Protein AF-0000000076608202 (afdb_homodimer)

Sequence (196 aa):
MKTYSEKEALKMAKEELNNWEVKDGALHKGLKFSTFIEAFSFMTAFALEAEKMDHHPDWSNSYNKVQISLTTHDKGGITDKDFKLAGFADKFVKTHHCMKTYSEKEALKMAKEELNNWEVKDGALHKGLKFSTFIEAFSFMTAFALEAEKMDHHPDWSNSYNKVQISLTTHDKGGITDKDFKLAGFADKFVKTHHC

Solvent-accessible surface area (backbone atoms only — not comparable to full-atom values): 10586 Å² total; per-residue (Å²): 134,64,72,48,50,72,70,54,43,44,53,48,37,67,72,71,42,81,83,55,45,74,56,94,54,23,43,32,40,76,46,63,41,94,35,44,66,57,34,48,51,50,49,52,57,49,48,53,51,24,57,75,67,71,51,65,51,40,36,34,39,45,55,26,32,38,42,43,37,32,48,37,74,95,77,70,20,30,33,63,67,39,52,53,55,51,42,49,54,50,53,49,33,65,74,64,71,84,135,64,71,48,50,72,70,53,42,43,53,47,37,67,73,71,42,82,83,56,44,72,55,94,54,23,43,33,38,76,47,64,41,94,36,44,68,54,33,49,50,51,50,51,55,49,49,54,51,22,57,76,66,72,50,63,50,40,36,35,39,46,54,26,32,38,40,43,36,30,49,37,75,94,77,69,21,30,32,62,66,40,52,51,55,52,45,49,54,51,51,48,35,66,75,66,71,84

InterPro domains:
  IPR001533 Pterin 4 alpha carbinolamine dehydratase [MF_00434] (1-93)
  IPR001533 Pterin 4 alpha carbinolamine dehydratase [PF01329] (5-91)
  IPR001533 Pterin 4 alpha carbinolamine dehydratase [PTHR12599] (5-92)
  IPR036428 Pterin 4 alpha carbinolamine dehydratase superfamily [G3DSA:3.30.1360.20] (1-97)
  IPR036428 Pterin 4 alpha carbinolamine dehydratase superfamily [SSF55248] (8-94)

Radius of gyration: 18.11 Å; Cα contacts (8 Å, |Δi|>4): 328; chains: 2; bounding box: 34×51×45 Å

pLDDT: mean 96.13, std 5.7, range [64.19, 98.94]

Nearest PDB structures (foldseek):
  3jst-assembly2_B  TM=9.523E-01  e=1.523E-09  Brucella melitensis
  4wil-assembly1_A  TM=8.381E-01  e=7.033E-10  Mus musculus
  4c45-assembly1_A  TM=8.417E-01  e=2.901E-09  Homo sapiens
  2ebb-assembly1_A-2  TM=9.336E-01  e=1.789E-07  Geobacillus kaustophilus
  1usm-assembly1_A-2  TM=9.133E-01  e=1.297E-07  Thermus thermophilus HB8

Structure (mmCIF, N/CA/C/O backbone):
data_AF-0000000076608202-model_v1
#
loop_
_entity.id
_entity.type
_entity.pdbx_description
1 polymer 'Putative pterin-4-alpha-carbinolamine dehydratase'
#
loop_
_atom_site.group_PDB
_atom_site.id
_atom_site.type_symbol
_atom_site.label_atom_id
_atom_site.label_alt_id
_atom_site.label_comp_id
_atom_site.label_asym_id
_atom_site.label_entity_id
_atom_site.label_seq_id
_atom_site.pdbx_PDB_ins_code
_atom_site.Cartn_x
_atom_site.Cartn_y
_atom_site.Cartn_z
_atom_site.occupancy
_atom_site.B_iso_or_equiv
_atom_site.auth_seq_id
_atom_site.auth_comp_id
_atom_site.auth_asym_id
_atom_site.auth_atom_id
_atom_site.pdbx_PDB_model_num
ATOM 1 N N . MET A 1 1 ? -3.127 -26.875 -6.898 1 73.88 1 MET A N 1
ATOM 2 C CA . MET A 1 1 ? -2.176 -25.844 -7.301 1 73.88 1 MET A CA 1
ATOM 3 C C . MET A 1 1 ? -0.762 -26.203 -6.855 1 73.88 1 MET A C 1
ATOM 5 O O . MET A 1 1 ? -0.562 -26.672 -5.738 1 73.88 1 MET A O 1
ATOM 9 N N . LYS A 1 2 ? 0.243 -26.125 -7.816 1 86.06 2 LYS A N 1
ATOM 10 C CA . LYS A 1 2 ? 1.626 -26.516 -7.559 1 86.06 2 LYS A CA 1
ATOM 11 C C . LYS A 1 2 ? 2.338 -25.484 -6.691 1 86.06 2 LYS A C 1
ATOM 13 O O . LYS A 1 2 ? 2.201 -24.281 -6.91 1 86.06 2 LYS A O 1
ATOM 18 N N . THR A 1 3 ? 2.906 -26.031 -5.562 1 92.31 3 THR A N 1
ATOM 19 C CA . THR A 1 3 ? 3.809 -25.203 -4.773 1 92.31 3 THR A CA 1
ATOM 20 C C . THR A 1 3 ? 5.258 -25.438 -5.18 1 92.31 3 THR A C 1
ATOM 22 O O . THR A 1 3 ? 5.656 -26.578 -5.453 1 92.31 3 THR A O 1
ATOM 25 N N . TYR A 1 4 ? 5.977 -24.406 -5.223 1 95.75 4 TYR A N 1
ATOM 26 C CA . TYR A 1 4 ? 7.363 -24.5 -5.668 1 95.75 4 TYR A CA 1
ATOM 27 C C . TYR A 1 4 ? 8.32 -24.5 -4.48 1 95.75 4 TYR A C 1
ATOM 29 O O . TYR A 1 4 ? 8.109 -23.766 -3.514 1 95.75 4 TYR A O 1
ATOM 37 N N . SER A 1 5 ? 9.367 -25.297 -4.582 1 92.81 5 SER A N 1
ATOM 38 C CA . SER A 1 5 ? 10.469 -25.172 -3.635 1 92.81 5 SER A CA 1
ATOM 39 C C . SER A 1 5 ? 1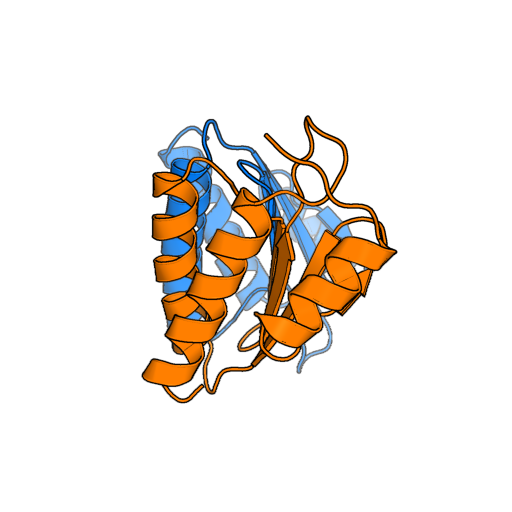1.242 -23.875 -3.863 1 92.81 5 SER A C 1
ATOM 41 O O . SER A 1 5 ? 11.086 -23.234 -4.906 1 92.81 5 SER A O 1
ATOM 43 N N . GLU A 1 6 ? 11.953 -23.516 -2.867 1 92.88 6 GLU A N 1
ATOM 44 C CA . GLU A 1 6 ? 12.742 -22.297 -3.016 1 92.88 6 GLU A CA 1
ATOM 45 C C . GLU A 1 6 ? 13.656 -22.375 -4.234 1 92.88 6 GLU A C 1
ATOM 47 O O . GLU A 1 6 ? 13.773 -21.406 -4.988 1 92.88 6 GLU A O 1
ATOM 52 N N . LYS A 1 7 ? 14.297 -23.547 -4.43 1 94.81 7 LYS A N 1
ATOM 53 C CA . LYS A 1 7 ? 15.195 -23.734 -5.566 1 94.81 7 LYS A CA 1
ATOM 54 C C . LYS A 1 7 ? 14.43 -23.641 -6.887 1 94.81 7 LYS A C 1
ATOM 56 O O . LYS A 1 7 ? 14.906 -23.031 -7.848 1 94.81 7 LYS A O 1
ATOM 61 N N . GLU A 1 8 ? 13.328 -24.266 -6.918 1 96.38 8 GLU A N 1
ATOM 62 C CA . GLU A 1 8 ? 12.492 -24.219 -8.109 1 96.38 8 GLU A CA 1
ATOM 63 C C . GLU A 1 8 ? 12.023 -22.797 -8.398 1 96.38 8 GLU A C 1
ATOM 65 O O . GLU A 1 8 ? 12.047 -22.344 -9.547 1 96.38 8 GLU A O 1
ATOM 70 N N . ALA A 1 9 ? 11.594 -22.172 -7.391 1 97.38 9 ALA A N 1
ATOM 71 C CA . ALA A 1 9 ? 11.102 -20.797 -7.531 1 97.38 9 ALA A CA 1
ATOM 72 C C . ALA A 1 9 ? 12.203 -19.875 -8.039 1 97.38 9 ALA A C 1
ATOM 74 O O . ALA A 1 9 ? 11.953 -19 -8.875 1 97.38 9 ALA A O 1
ATOM 75 N N . LEU A 1 10 ? 13.336 -20.016 -7.469 1 96.88 10 LEU A N 1
ATOM 76 C CA . LEU A 1 10 ? 14.469 -19.203 -7.895 1 96.88 10 LEU A CA 1
ATOM 77 C C . LEU A 1 10 ? 14.75 -19.391 -9.383 1 96.88 10 LEU A C 1
ATOM 79 O O . LEU A 1 10 ? 14.961 -18.422 -10.109 1 96.88 10 LEU A O 1
ATOM 83 N N . LYS A 1 11 ? 14.836 -20.625 -9.773 1 97.25 11 LYS A N 1
ATOM 84 C CA . LYS A 1 11 ? 15.078 -20.938 -11.18 1 97.25 11 LYS A CA 1
ATOM 85 C C . LYS A 1 11 ? 14 -20.328 -12.07 1 97.25 11 LYS A C 1
ATOM 87 O O . LYS A 1 11 ? 14.312 -19.688 -13.078 1 97.25 11 LYS A O 1
ATOM 92 N N . MET A 1 12 ? 12.773 -20.562 -11.68 1 97.44 12 MET A N 1
ATOM 93 C CA . MET A 1 12 ? 11.648 -20.062 -12.461 1 97.44 12 MET A CA 1
ATOM 94 C C . MET A 1 12 ? 11.68 -18.531 -12.523 1 97.44 12 MET A C 1
ATOM 96 O O . MET A 1 12 ? 11.375 -17.953 -13.57 1 97.44 12 MET A O 1
ATOM 100 N N . ALA A 1 13 ? 11.906 -17.922 -11.406 1 98.12 13 ALA A N 1
ATOM 101 C CA . ALA A 1 13 ? 11.969 -16.453 -11.375 1 98.12 13 ALA A CA 1
ATOM 102 C C . ALA A 1 13 ? 13.039 -15.938 -12.328 1 98.12 13 ALA A C 1
ATOM 104 O O . ALA A 1 13 ? 12.805 -14.969 -13.055 1 98.12 13 ALA A O 1
ATOM 105 N N . LYS A 1 14 ? 14.18 -16.547 -12.328 1 97.38 14 LYS A N 1
ATOM 106 C CA . LYS A 1 14 ? 15.273 -16.156 -13.211 1 97.38 14 LYS A CA 1
ATOM 107 C C . LYS A 1 14 ? 14.867 -16.281 -14.672 1 97.38 14 LYS A C 1
ATOM 109 O O . LYS A 1 14 ? 15.258 -15.461 -15.508 1 97.38 14 LYS A O 1
ATOM 114 N N . GLU A 1 15 ? 14.141 -17.219 -14.922 1 97.56 15 GLU A N 1
ATOM 115 C CA . GLU A 1 15 ? 13.789 -17.531 -16.312 1 97.56 15 GLU A CA 1
ATOM 116 C C . GLU A 1 15 ? 12.602 -16.688 -16.781 1 97.56 15 GLU A C 1
ATOM 118 O O . GLU A 1 15 ? 12.547 -16.281 -17.938 1 97.56 15 GLU A O 1
ATOM 123 N N . GLU A 1 16 ? 11.695 -16.484 -15.859 1 97.62 16 GLU A N 1
ATOM 124 C CA . GLU A 1 16 ? 10.391 -15.992 -16.312 1 97.62 16 GLU A CA 1
ATOM 125 C C . GLU A 1 16 ? 10.164 -14.547 -15.875 1 97.62 16 GLU A C 1
ATOM 127 O O . GLU A 1 16 ? 9.273 -13.867 -16.406 1 97.62 16 GLU A O 1
ATOM 132 N N . LEU A 1 17 ? 10.844 -14.125 -14.906 1 98.38 17 LEU A N 1
ATOM 133 C CA . LEU A 1 17 ? 10.555 -12.82 -14.336 1 98.38 17 LEU A CA 1
ATOM 134 C C . LEU A 1 17 ? 11.766 -11.898 -14.453 1 98.38 17 LEU A C 1
ATOM 136 O O . LEU A 1 17 ? 12.859 -12.344 -14.797 1 98.38 17 LEU A O 1
ATOM 140 N N . ASN A 1 18 ? 11.492 -10.633 -14.297 1 97.69 18 ASN A N 1
ATOM 141 C CA . ASN A 1 18 ? 12.547 -9.625 -14.375 1 97.69 18 ASN A CA 1
ATOM 142 C C . ASN A 1 18 ? 12.836 -9.016 -13.008 1 97.69 18 ASN A C 1
ATOM 144 O O . ASN A 1 18 ? 12.086 -8.172 -12.516 1 97.69 18 ASN A O 1
ATOM 148 N N . ASN A 1 19 ? 13.977 -9.438 -12.391 1 96.94 19 ASN A N 1
ATOM 149 C CA . ASN A 1 19 ? 14.523 -8.82 -11.18 1 96.94 19 ASN A CA 1
ATOM 150 C C . ASN A 1 19 ? 13.602 -9.023 -9.984 1 96.94 19 ASN A C 1
ATOM 152 O O . ASN A 1 19 ? 13.344 -8.086 -9.227 1 96.94 19 ASN A O 1
ATOM 156 N N . TRP A 1 20 ? 13.008 -10.109 -9.867 1 98.5 20 TRP A N 1
ATOM 157 C CA . TRP A 1 20 ? 12.305 -10.523 -8.656 1 98.5 20 TRP A CA 1
ATOM 158 C C . TRP A 1 20 ? 13.227 -11.344 -7.754 1 98.5 20 TRP A C 1
ATOM 160 O O . TRP A 1 20 ? 14.016 -12.164 -8.242 1 98.5 20 TRP A O 1
ATOM 170 N N . GLU A 1 21 ? 13.102 -11.156 -6.586 1 98.25 21 GLU A N 1
ATOM 171 C CA . GLU A 1 21 ? 13.852 -11.93 -5.605 1 98.25 21 GLU A CA 1
ATOM 172 C C . GLU A 1 21 ? 12.992 -13.023 -4.977 1 98.25 21 GLU A C 1
ATOM 174 O O . GLU A 1 21 ? 11.805 -12.82 -4.738 1 98.25 21 GLU A O 1
ATOM 179 N N . VAL A 1 22 ? 13.609 -14.156 -4.676 1 98.31 22 VAL A N 1
ATOM 180 C CA . VAL A 1 22 ? 12.969 -15.227 -3.92 1 98.31 22 VAL A CA 1
ATOM 181 C C . VAL A 1 22 ? 13.57 -15.297 -2.518 1 98.31 22 VAL A C 1
ATOM 183 O O . VAL A 1 22 ? 14.758 -15.594 -2.359 1 98.31 22 VAL A O 1
ATOM 186 N N . LYS A 1 23 ? 12.773 -14.938 -1.614 1 96.38 23 LYS A N 1
ATOM 187 C CA . LYS A 1 23 ? 13.227 -14.93 -0.228 1 96.38 23 LYS A CA 1
ATOM 188 C C . LYS A 1 23 ? 12.078 -15.234 0.732 1 96.38 23 LYS A C 1
ATOM 190 O O . LYS A 1 23 ? 10.969 -14.727 0.561 1 96.38 23 LYS A O 1
ATOM 195 N N . ASP A 1 24 ? 12.312 -16.156 1.712 1 94.75 24 ASP A N 1
ATOM 196 C CA . ASP A 1 24 ? 11.367 -16.453 2.781 1 94.75 24 ASP A CA 1
ATOM 197 C C . ASP A 1 24 ? 10.047 -16.969 2.219 1 94.75 24 ASP A C 1
ATOM 199 O O . ASP A 1 24 ? 8.977 -16.547 2.66 1 94.75 24 ASP A O 1
ATOM 203 N N . GLY A 1 25 ? 10.102 -17.719 1.175 1 95.44 25 GLY A N 1
ATOM 204 C CA . GLY A 1 25 ? 8.938 -18.375 0.62 1 95.44 25 GLY A CA 1
ATOM 205 C C . GLY A 1 25 ? 8.031 -17.453 -0.168 1 95.44 25 GLY A C 1
ATOM 206 O O . GLY A 1 25 ? 6.852 -17.75 -0.368 1 95.44 25 GLY A O 1
ATOM 207 N N . ALA A 1 26 ? 8.586 -16.328 -0.61 1 98.25 26 ALA A N 1
ATOM 208 C CA . ALA A 1 26 ? 7.773 -15.352 -1.342 1 98.25 26 ALA A CA 1
ATOM 209 C C . ALA A 1 26 ? 8.578 -14.711 -2.471 1 98.25 26 ALA A C 1
ATOM 211 O O . ALA A 1 26 ? 9.812 -14.711 -2.439 1 98.25 26 ALA A O 1
ATOM 212 N N . LEU A 1 27 ? 7.879 -14.25 -3.496 1 98.69 27 LEU A N 1
ATOM 213 C CA . LEU A 1 27 ? 8.453 -13.383 -4.523 1 98.69 27 LEU A CA 1
ATOM 214 C C . LEU A 1 27 ? 8.414 -11.922 -4.09 1 98.69 27 LEU A C 1
ATOM 216 O O . LEU A 1 27 ? 7.383 -11.438 -3.629 1 98.69 27 LEU A O 1
ATOM 220 N N . HIS A 1 28 ? 9.492 -11.25 -4.215 1 98.81 28 HIS A N 1
ATOM 221 C CA . HIS A 1 28 ? 9.562 -9.852 -3.82 1 98.81 28 HIS A CA 1
ATOM 222 C C . HIS A 1 28 ? 10.055 -8.977 -4.969 1 98.81 28 HIS A C 1
ATOM 224 O O . HIS A 1 28 ? 10.945 -9.383 -5.723 1 98.81 28 HIS A O 1
ATOM 230 N N . LYS A 1 29 ? 9.562 -7.828 -5.062 1 98.56 29 LYS A N 1
ATOM 231 C CA . LYS A 1 29 ? 10.047 -6.832 -6.012 1 98.56 29 LYS A CA 1
ATOM 232 C C . LYS A 1 29 ? 9.805 -5.414 -5.496 1 98.56 29 LYS A C 1
ATOM 234 O O . LYS A 1 29 ? 8.75 -5.129 -4.918 1 98.56 29 LYS A O 1
ATOM 239 N N . GLY A 1 30 ? 10.734 -4.617 -5.641 1 98.5 30 GLY A N 1
ATOM 240 C CA . GLY A 1 30 ? 10.586 -3.182 -5.457 1 98.5 30 GLY A CA 1
ATOM 241 C C . GLY A 1 30 ? 10.523 -2.416 -6.766 1 98.5 30 GLY A C 1
ATOM 242 O O . GLY A 1 30 ? 11.25 -2.729 -7.711 1 98.5 30 GLY A O 1
ATOM 243 N N . LEU A 1 31 ? 9.625 -1.494 -6.824 1 98.44 31 LEU A N 1
ATOM 244 C CA . LEU A 1 31 ? 9.484 -0.63 -7.992 1 98.44 31 LEU A CA 1
ATOM 245 C C . LEU A 1 31 ? 9.586 0.839 -7.594 1 98.44 31 LEU A C 1
ATOM 247 O O . LEU A 1 31 ? 9.133 1.224 -6.512 1 98.44 31 LEU A O 1
ATOM 251 N N . LYS A 1 32 ? 10.18 1.595 -8.477 1 97.88 32 LYS A N 1
ATOM 252 C CA . LYS A 1 32 ? 10.281 3.043 -8.32 1 97.88 32 LYS A CA 1
ATOM 253 C C . LYS A 1 32 ? 9.719 3.77 -9.539 1 97.88 32 LYS A C 1
ATOM 255 O O . LYS A 1 32 ? 10.055 3.434 -10.68 1 97.88 32 LYS A O 1
ATOM 260 N N . PHE A 1 33 ? 8.867 4.723 -9.25 1 97.94 33 PHE A N 1
ATOM 261 C CA . PHE A 1 33 ? 8.25 5.527 -10.297 1 97.94 33 PHE A CA 1
ATOM 262 C C . PHE A 1 33 ? 8.695 6.98 -10.203 1 97.94 33 PHE A C 1
ATOM 264 O O . PHE A 1 33 ? 9.484 7.336 -9.32 1 97.94 33 PHE A O 1
ATOM 271 N N . SER A 1 34 ? 8.258 7.801 -11.117 1 97.06 34 SER A N 1
ATOM 272 C CA . SER A 1 34 ? 8.68 9.195 -11.117 1 97.06 34 SER A CA 1
ATOM 273 C C . SER A 1 34 ? 7.91 10.008 -10.086 1 97.06 34 SER A C 1
ATOM 275 O O . SER A 1 34 ? 8.438 10.961 -9.508 1 97.06 34 SER A O 1
ATOM 277 N N . THR A 1 35 ? 6.625 9.664 -9.906 1 97.5 35 THR A N 1
ATOM 278 C CA . THR A 1 35 ? 5.746 10.414 -9.016 1 97.5 35 THR A CA 1
ATOM 279 C C . THR A 1 35 ? 4.863 9.469 -8.203 1 97.5 35 THR A C 1
ATOM 281 O O . THR A 1 35 ? 4.785 8.273 -8.5 1 97.5 35 THR A O 1
ATOM 284 N N . PHE A 1 36 ? 4.238 10.078 -7.266 1 98.19 36 PHE A N 1
ATOM 285 C CA . PHE A 1 36 ? 3.281 9.328 -6.461 1 98.19 36 PHE A CA 1
ATOM 286 C C . PHE A 1 36 ? 2.121 8.836 -7.316 1 98.19 36 PHE A C 1
ATOM 288 O O . PHE A 1 36 ? 1.688 7.691 -7.184 1 98.19 36 PHE A O 1
ATOM 295 N N . ILE A 1 37 ? 1.625 9.656 -8.156 1 97.44 37 ILE A N 1
ATOM 296 C CA . ILE A 1 37 ? 0.45 9.328 -8.953 1 97.44 37 ILE A CA 1
ATOM 297 C C . ILE A 1 37 ? 0.789 8.195 -9.93 1 97.44 37 ILE A C 1
ATOM 299 O O . ILE A 1 37 ? -0.049 7.34 -10.203 1 97.44 37 ILE A O 1
ATOM 303 N N . GLU A 1 38 ? 1.939 8.188 -10.438 1 97.25 38 GLU A N 1
ATOM 304 C CA . GLU A 1 38 ? 2.35 7.09 -11.305 1 97.25 38 GLU A CA 1
ATOM 305 C C . GLU A 1 38 ? 2.436 5.777 -10.523 1 97.25 38 GLU A C 1
ATOM 307 O O . GLU A 1 38 ? 1.997 4.734 -11.008 1 97.25 38 GLU A O 1
ATOM 312 N N . ALA A 1 39 ? 3.059 5.867 -9.383 1 98.25 39 ALA A N 1
ATOM 313 C CA . ALA A 1 39 ? 3.111 4.68 -8.531 1 98.25 39 ALA A CA 1
ATOM 314 C C . ALA A 1 39 ? 1.709 4.152 -8.234 1 98.25 39 ALA A C 1
ATOM 316 O O . ALA A 1 39 ? 1.449 2.953 -8.367 1 98.25 39 ALA A O 1
ATOM 317 N N . PHE A 1 40 ? 0.842 5.09 -7.91 1 98.38 40 PHE A N 1
ATOM 318 C CA . PHE A 1 40 ? -0.495 4.664 -7.516 1 98.38 40 PHE A CA 1
ATOM 319 C C . PHE A 1 40 ? -1.276 4.152 -8.719 1 98.38 40 PHE A C 1
ATOM 321 O O . PHE A 1 40 ? -2.131 3.275 -8.586 1 98.38 40 PHE A O 1
ATOM 328 N N . SER A 1 41 ? -0.987 4.688 -9.914 1 97.62 41 SER A N 1
ATOM 329 C CA . SER A 1 41 ? -1.589 4.152 -11.125 1 97.62 41 SER A CA 1
ATOM 330 C C . SER A 1 41 ? -1.212 2.689 -11.336 1 97.62 41 SER A C 1
ATOM 332 O O . SER A 1 41 ? -2.061 1.867 -11.688 1 97.62 41 SER A O 1
ATOM 334 N N . PHE A 1 42 ? 0.043 2.387 -11.102 1 98.38 42 PHE A N 1
ATOM 335 C CA . PHE A 1 42 ? 0.468 0.993 -11.156 1 98.38 42 PHE A CA 1
ATOM 336 C C . PHE A 1 42 ? -0.28 0.159 -10.125 1 98.38 42 PHE A C 1
ATOM 338 O O . PHE A 1 42 ? -0.779 -0.924 -10.438 1 98.38 42 PHE A O 1
ATOM 345 N N . MET A 1 43 ? -0.356 0.677 -8.922 1 98.75 43 MET A N 1
ATOM 346 C CA . MET A 1 43 ? -1.011 -0.07 -7.855 1 98.75 43 MET A CA 1
ATOM 347 C C . MET A 1 43 ? -2.471 -0.344 -8.195 1 98.75 43 MET A C 1
ATOM 349 O O . MET A 1 43 ? -2.994 -1.416 -7.891 1 98.75 43 MET A O 1
ATOM 353 N N . THR A 1 44 ? -3.096 0.639 -8.805 1 98.56 44 THR A N 1
ATOM 354 C CA . THR A 1 44 ? -4.488 0.469 -9.195 1 98.56 44 THR A CA 1
ATOM 355 C C . THR A 1 44 ? -4.629 -0.662 -10.211 1 98.56 44 THR A C 1
ATOM 357 O O . THR A 1 44 ? -5.453 -1.561 -10.039 1 98.56 44 THR A O 1
ATOM 360 N N . ALA A 1 45 ? -3.82 -0.654 -11.242 1 98.25 45 ALA A N 1
ATOM 361 C CA . ALA A 1 45 ? -3.861 -1.714 -12.242 1 98.25 45 ALA A CA 1
ATOM 362 C C . ALA A 1 45 ? -3.561 -3.074 -11.617 1 98.25 45 ALA A C 1
ATOM 364 O O . ALA A 1 45 ? -4.23 -4.062 -11.922 1 98.25 45 ALA A O 1
ATOM 365 N N . PHE A 1 46 ? -2.549 -3.102 -10.789 1 98.62 46 PHE A N 1
ATOM 366 C CA . PHE A 1 46 ? -2.125 -4.328 -10.125 1 98.62 46 PHE A CA 1
ATOM 367 C C . PHE A 1 46 ? -3.238 -4.879 -9.242 1 98.62 46 PHE A C 1
ATOM 369 O O . PHE A 1 46 ? -3.488 -6.086 -9.227 1 98.62 46 PHE A O 1
ATOM 376 N N . ALA A 1 47 ? -3.916 -3.986 -8.516 1 98.75 47 ALA A N 1
ATOM 377 C CA . ALA A 1 47 ? -5.012 -4.375 -7.633 1 98.75 47 ALA A CA 1
ATOM 378 C C . ALA A 1 47 ? -6.148 -5.02 -8.422 1 98.75 47 ALA A C 1
ATOM 380 O O . ALA A 1 47 ? -6.742 -6.004 -7.969 1 98.75 47 ALA A O 1
ATOM 381 N N . LEU A 1 48 ? -6.484 -4.441 -9.547 1 98.12 48 LEU A N 1
ATOM 382 C CA . LEU A 1 48 ? -7.551 -4.984 -10.383 1 98.12 48 LEU A CA 1
ATOM 383 C C . LEU A 1 48 ? -7.203 -6.387 -10.867 1 98.12 48 LEU A C 1
ATOM 385 O O . LEU A 1 48 ? -8.055 -7.277 -10.859 1 98.12 48 LEU A O 1
ATOM 389 N N . GLU A 1 49 ? -5.98 -6.59 -11.289 1 98.44 49 GLU A N 1
ATOM 390 C CA . GLU A 1 49 ? -5.551 -7.922 -11.703 1 98.44 49 GLU A CA 1
ATOM 391 C C . GLU A 1 49 ? -5.586 -8.906 -10.539 1 98.44 49 GLU A C 1
ATOM 393 O O . GLU A 1 49 ? -6.031 -10.047 -10.695 1 98.44 49 GLU A O 1
ATOM 398 N N . ALA A 1 50 ? -5.055 -8.492 -9.414 1 98.62 50 ALA A N 1
ATOM 399 C CA . ALA A 1 50 ? -5.062 -9.312 -8.203 1 98.62 50 ALA A CA 1
ATOM 400 C C . ALA A 1 50 ? -6.477 -9.773 -7.863 1 98.62 50 ALA A C 1
ATOM 402 O O . ALA A 1 50 ? -6.695 -10.938 -7.527 1 98.62 50 ALA A O 1
ATOM 403 N N . GLU A 1 51 ? -7.402 -8.812 -7.938 1 98.12 51 GLU A N 1
ATOM 404 C CA . GLU A 1 51 ? -8.805 -9.117 -7.648 1 98.12 51 GLU A CA 1
ATOM 405 C C . GLU A 1 51 ? -9.367 -10.117 -8.648 1 98.12 51 GLU A C 1
ATOM 407 O O . GLU A 1 51 ? -10.07 -11.055 -8.266 1 98.12 51 GLU A O 1
ATOM 412 N N . LYS A 1 52 ? -9.086 -9.93 -9.914 1 97.75 52 LYS A N 1
ATOM 413 C CA . LYS A 1 52 ? -9.531 -10.836 -10.961 1 97.75 52 LYS A CA 1
ATOM 414 C C . LYS A 1 52 ? -9.055 -12.258 -10.695 1 97.75 52 LYS A C 1
ATOM 416 O O . LYS A 1 52 ? -9.797 -13.219 -10.938 1 97.75 52 LYS A O 1
ATOM 421 N N . MET A 1 53 ? -7.906 -12.391 -10.172 1 97.06 53 MET A N 1
ATOM 422 C CA . MET A 1 53 ? -7.293 -13.695 -9.938 1 97.06 53 MET A CA 1
ATOM 423 C C . MET A 1 53 ? -7.684 -14.234 -8.562 1 97.06 53 MET A C 1
ATOM 425 O O . MET A 1 53 ? -7.367 -15.383 -8.227 1 97.06 53 MET A O 1
ATOM 429 N N . ASP A 1 54 ? -8.273 -13.375 -7.777 1 97.06 54 ASP A N 1
ATOM 430 C CA . ASP A 1 54 ? -8.523 -13.68 -6.371 1 97.06 54 ASP A CA 1
ATOM 431 C C . ASP A 1 54 ? -7.238 -14.102 -5.664 1 97.06 54 ASP A C 1
ATOM 433 O O . ASP A 1 54 ? -7.191 -15.148 -5.023 1 97.06 54 ASP A O 1
ATOM 437 N N . HIS A 1 55 ? -6.23 -13.43 -5.859 1 98.25 55 HIS A N 1
ATOM 438 C CA . HIS A 1 55 ? -4.898 -13.57 -5.281 1 98.25 55 HIS A CA 1
ATOM 439 C C . HIS A 1 55 ? -4.285 -12.211 -4.969 1 98.25 55 HIS A C 1
ATOM 441 O O . HIS A 1 55 ? -3.932 -11.461 -5.883 1 98.25 55 HIS A O 1
ATOM 447 N N . HIS A 1 56 ? -4.18 -11.984 -3.721 1 98.62 56 HIS A N 1
ATOM 448 C CA . HIS A 1 56 ? -3.891 -10.617 -3.301 1 98.62 56 HIS A CA 1
ATOM 449 C C . HIS A 1 56 ? -2.475 -10.492 -2.75 1 98.62 56 HIS A C 1
ATOM 451 O O . HIS A 1 56 ? -1.998 -11.391 -2.051 1 98.62 56 HIS A O 1
ATOM 457 N N . PRO A 1 57 ? -1.801 -9.445 -3.037 1 98.69 57 PRO A N 1
ATOM 458 C CA . PRO A 1 57 ? -0.432 -9.211 -2.572 1 98.69 57 PRO A CA 1
ATOM 459 C C . PRO A 1 57 ? -0.374 -8.742 -1.123 1 98.69 57 PRO A C 1
ATOM 461 O O . PRO A 1 57 ? -1.398 -8.359 -0.553 1 98.69 57 PRO A O 1
ATOM 464 N N . ASP A 1 58 ? 0.747 -8.812 -0.551 1 98.69 58 ASP A N 1
ATOM 465 C CA . ASP A 1 58 ? 1.195 -7.918 0.512 1 98.69 58 ASP A CA 1
ATOM 466 C C . ASP A 1 58 ? 2.135 -6.844 -0.033 1 98.69 58 ASP A C 1
ATOM 468 O O . ASP A 1 58 ? 3.158 -7.16 -0.642 1 98.69 58 ASP A O 1
ATOM 472 N N . TRP A 1 59 ? 1.763 -5.586 0.171 1 98.88 59 TRP A N 1
ATOM 473 C CA . TRP A 1 59 ? 2.576 -4.574 -0.493 1 98.88 59 TRP A CA 1
ATOM 474 C C . TRP A 1 59 ? 2.529 -3.254 0.269 1 98.88 59 TRP A C 1
ATOM 476 O O . TRP A 1 59 ? 1.712 -3.082 1.176 1 98.88 59 TRP A O 1
ATOM 486 N N . SER A 1 60 ? 3.471 -2.455 -0.034 1 98.94 60 SER A N 1
ATOM 487 C CA . SER A 1 60 ? 3.564 -1.134 0.581 1 98.94 60 SER A CA 1
ATOM 488 C C . SER A 1 60 ? 3.955 -0.074 -0.444 1 98.94 60 SER A C 1
ATOM 490 O O . SER A 1 60 ? 4.445 -0.401 -1.526 1 98.94 60 SER A O 1
ATOM 492 N N . ASN A 1 61 ? 3.65 1.076 -0.084 1 98.88 61 ASN A N 1
ATOM 493 C CA . ASN A 1 61 ? 3.928 2.238 -0.921 1 98.88 61 ASN A CA 1
ATOM 494 C C . ASN A 1 61 ? 4.391 3.432 -0.09 1 98.88 61 ASN A C 1
ATOM 496 O O . ASN A 1 61 ? 3.814 3.725 0.958 1 98.88 61 ASN A O 1
ATOM 500 N N . SER A 1 62 ? 5.418 4.051 -0.435 1 98.69 62 SER A N 1
ATOM 501 C CA . SER A 1 62 ? 5.965 5.305 0.078 1 98.69 62 SER A CA 1
ATOM 502 C C . SER A 1 62 ? 6.324 6.258 -1.058 1 98.69 62 SER A C 1
ATOM 504 O O . SER A 1 62 ? 7.316 6.047 -1.758 1 98.69 62 SER A O 1
ATOM 506 N N . TYR A 1 63 ? 5.551 7.266 -1.192 1 97.75 63 TYR A N 1
ATOM 507 C CA . TYR A 1 63 ? 5.652 8.203 -2.305 1 97.75 63 TYR A CA 1
ATOM 508 C C . TYR A 1 63 ? 5.719 7.465 -3.637 1 97.75 63 TYR A C 1
ATOM 510 O O . TYR A 1 63 ? 4.73 6.871 -4.074 1 97.75 63 TYR A O 1
ATOM 518 N N . ASN A 1 64 ? 6.91 7.441 -4.246 1 98.19 64 ASN A N 1
ATOM 519 C CA . ASN A 1 64 ? 6.984 6.906 -5.602 1 98.19 64 ASN A CA 1
ATOM 520 C C . ASN A 1 64 ? 7.547 5.488 -5.617 1 98.19 64 ASN A C 1
ATOM 522 O O . ASN A 1 64 ? 7.941 4.984 -6.668 1 98.19 64 ASN A O 1
ATOM 526 N N . LYS A 1 65 ? 7.57 4.867 -4.441 1 98.75 65 LYS A N 1
ATOM 527 C CA . LYS A 1 65 ? 8.125 3.521 -4.324 1 98.75 65 LYS A CA 1
ATOM 528 C C . LYS A 1 65 ? 7.043 2.518 -3.928 1 98.75 65 LYS A C 1
ATOM 530 O O . LYS A 1 65 ? 6.188 2.812 -3.092 1 98.75 65 LYS A O 1
ATOM 535 N N . VAL A 1 66 ? 7.09 1.344 -4.555 1 98.88 66 VAL A N 1
ATOM 536 C CA . VAL A 1 66 ? 6.18 0.247 -4.238 1 98.88 66 VAL A CA 1
ATOM 537 C C . VAL A 1 66 ? 6.984 -1.021 -3.957 1 98.88 66 VAL A C 1
ATOM 539 O O . VAL A 1 66 ? 7.879 -1.382 -4.723 1 98.88 66 VAL A O 1
ATOM 542 N N . GLN A 1 67 ? 6.746 -1.599 -2.871 1 98.88 67 GLN A N 1
ATOM 543 C CA . GLN A 1 67 ? 7.301 -2.908 -2.545 1 98.88 67 GLN A CA 1
ATOM 544 C C . GLN A 1 67 ? 6.219 -3.988 -2.586 1 98.88 67 GLN A C 1
ATOM 546 O O . GLN A 1 67 ? 5.176 -3.854 -1.945 1 98.88 67 GLN A O 1
ATOM 551 N N . ILE A 1 68 ? 6.492 -5.051 -3.287 1 98.88 68 ILE A N 1
ATOM 552 C CA . ILE A 1 68 ? 5.512 -6.113 -3.484 1 98.88 68 ILE A CA 1
ATOM 553 C C . ILE A 1 68 ? 6.043 -7.422 -2.898 1 98.88 68 ILE A C 1
ATOM 555 O O . ILE A 1 68 ? 7.219 -7.75 -3.066 1 98.88 68 ILE A O 1
ATOM 559 N N . SER A 1 69 ? 5.238 -8.125 -2.209 1 98.88 69 SER A N 1
ATOM 560 C CA . SER A 1 69 ? 5.48 -9.5 -1.784 1 98.88 69 SER A CA 1
ATOM 561 C C . SER A 1 69 ? 4.32 -10.414 -2.176 1 98.88 69 SER A C 1
ATOM 563 O O . SER A 1 69 ? 3.16 -10.102 -1.889 1 98.88 69 SER A O 1
ATOM 565 N N . LEU A 1 70 ? 4.648 -11.508 -2.863 1 98.75 70 LEU A N 1
ATOM 566 C CA . LEU A 1 70 ? 3.639 -12.445 -3.342 1 98.75 70 LEU A CA 1
ATOM 567 C C . LEU A 1 70 ? 3.896 -13.852 -2.803 1 98.75 70 LEU A C 1
ATOM 569 O O . LEU A 1 70 ? 5 -14.383 -2.945 1 98.75 70 LEU A O 1
ATOM 573 N N . THR A 1 71 ? 2.959 -14.391 -2.193 1 98.19 71 THR A N 1
ATOM 574 C CA . THR A 1 71 ? 2.963 -15.758 -1.685 1 98.19 71 THR A CA 1
ATOM 575 C C . THR A 1 71 ? 1.538 -16.281 -1.544 1 98.19 71 THR A C 1
ATOM 577 O O . THR A 1 71 ? 0.589 -15.508 -1.433 1 98.19 71 THR A O 1
ATOM 580 N N . THR A 1 72 ? 1.385 -17.562 -1.645 1 97.25 72 THR A N 1
ATOM 581 C CA . THR A 1 72 ? 0.088 -18.188 -1.409 1 97.25 72 THR A CA 1
ATOM 582 C C . THR A 1 72 ? -0.008 -18.719 0.02 1 97.25 72 THR A C 1
ATOM 584 O O . THR A 1 72 ? 0.488 -19.797 0.322 1 97.25 72 THR A O 1
ATOM 587 N N . HIS A 1 73 ? -0.732 -18.016 0.848 1 92.44 73 HIS A N 1
ATOM 588 C CA . HIS A 1 73 ? -0.729 -18.25 2.289 1 92.44 73 HIS A CA 1
ATOM 589 C C . HIS A 1 73 ? -1.268 -19.625 2.627 1 92.44 73 HIS A C 1
ATOM 591 O O . HIS A 1 73 ? -0.712 -20.328 3.48 1 92.44 73 HIS A O 1
ATOM 597 N N . ASP A 1 74 ? -2.348 -19.984 1.948 1 91.31 74 ASP A N 1
ATOM 598 C CA . ASP A 1 74 ? -3 -21.25 2.303 1 91.31 74 ASP A CA 1
ATOM 599 C C . ASP A 1 74 ? -2.152 -22.453 1.882 1 91.31 74 ASP A C 1
ATOM 601 O O . ASP A 1 74 ? -2.373 -23.562 2.348 1 91.31 74 ASP A O 1
ATOM 605 N N . LYS A 1 75 ? -1.181 -22.234 0.991 1 92.69 75 LYS A N 1
ATOM 606 C CA . LYS A 1 75 ? -0.297 -23.297 0.535 1 92.69 75 LYS A CA 1
ATOM 607 C C . LYS A 1 75 ? 1.065 -23.219 1.218 1 92.69 75 LYS A C 1
ATOM 609 O O . LYS A 1 75 ? 1.874 -24.141 1.117 1 92.69 75 LYS A O 1
ATOM 614 N N . GLY A 1 76 ? 1.294 -22.062 1.815 1 91.19 76 GLY A N 1
ATOM 615 C CA . GLY A 1 76 ? 2.533 -21.891 2.557 1 91.19 76 GLY A CA 1
ATOM 616 C C . GLY A 1 76 ? 3.736 -21.656 1.661 1 91.19 76 GLY A C 1
ATOM 617 O O . GLY A 1 76 ? 4.844 -22.094 1.982 1 91.19 76 GLY A O 1
ATOM 618 N N . GLY A 1 77 ? 3.512 -21.094 0.515 1 96.31 77 GLY A N 1
ATOM 619 C CA . GLY A 1 77 ? 4.625 -20.891 -0.397 1 96.31 77 GLY A CA 1
ATOM 620 C C . GLY A 1 77 ? 4.215 -20.25 -1.711 1 96.31 77 GLY A C 1
ATOM 621 O O . GLY A 1 77 ? 3.158 -19.625 -1.8 1 96.31 77 GLY A O 1
ATOM 622 N N . ILE A 1 78 ? 5.191 -20.391 -2.619 1 98.19 78 ILE A N 1
ATOM 623 C CA . ILE A 1 78 ? 5.027 -19.75 -3.92 1 98.19 78 ILE A CA 1
ATOM 624 C C . ILE A 1 78 ? 4.32 -20.703 -4.879 1 98.19 78 ILE A C 1
ATOM 626 O O . ILE A 1 78 ? 4.648 -21.891 -4.934 1 98.19 78 ILE A O 1
ATOM 630 N N . THR A 1 79 ? 3.354 -20.266 -5.59 1 97.69 79 THR A N 1
ATOM 631 C CA . THR A 1 79 ? 2.604 -21.062 -6.559 1 97.69 79 THR A CA 1
ATOM 632 C C . THR A 1 79 ? 2.535 -20.344 -7.906 1 97.69 79 THR A C 1
ATOM 634 O O . THR A 1 79 ? 3.104 -19.266 -8.07 1 97.69 79 THR A O 1
ATOM 637 N N . ASP A 1 80 ? 1.791 -20.953 -8.844 1 96.75 80 ASP A N 1
ATOM 638 C CA . ASP A 1 80 ? 1.635 -20.391 -10.18 1 96.75 80 ASP A CA 1
ATOM 639 C C . ASP A 1 80 ? 0.943 -19.031 -10.125 1 96.75 80 ASP A C 1
ATOM 641 O O . ASP A 1 80 ? 1.226 -18.156 -10.945 1 96.75 80 ASP A O 1
ATOM 645 N N . LYS A 1 81 ? 0.04 -18.906 -9.18 1 97.5 81 LYS A N 1
ATOM 646 C CA . LYS A 1 81 ? -0.666 -17.641 -9.07 1 97.5 81 LYS A CA 1
ATOM 647 C C . LYS A 1 81 ? 0.303 -16.5 -8.766 1 97.5 81 LYS A C 1
ATOM 649 O O . LYS A 1 81 ? 0.132 -15.383 -9.258 1 97.5 81 LYS A O 1
ATOM 654 N N . ASP A 1 82 ? 1.245 -16.766 -7.977 1 98.44 82 ASP A N 1
ATOM 655 C CA . ASP A 1 82 ? 2.252 -15.766 -7.641 1 98.44 82 ASP A CA 1
ATOM 656 C C . ASP A 1 82 ? 3.061 -15.359 -8.875 1 98.44 82 ASP A C 1
ATOM 658 O O . ASP A 1 82 ? 3.297 -14.172 -9.102 1 98.44 82 ASP A O 1
ATOM 662 N N . PHE A 1 83 ? 3.424 -16.344 -9.633 1 98.31 83 PHE A N 1
ATOM 663 C CA . PHE A 1 83 ? 4.199 -16.047 -10.836 1 98.31 83 PHE A CA 1
ATOM 664 C C . PHE A 1 83 ? 3.354 -15.305 -11.859 1 98.31 83 PHE A C 1
ATOM 666 O O . PHE A 1 83 ? 3.857 -14.422 -12.555 1 98.31 83 PHE A O 1
ATOM 673 N N . LYS A 1 84 ? 2.129 -15.664 -11.961 1 97.88 84 LYS A N 1
ATOM 674 C CA . LYS A 1 84 ? 1.25 -14.969 -12.898 1 97.88 84 LYS A CA 1
ATOM 675 C C . LYS A 1 84 ? 1.107 -13.492 -12.531 1 97.88 84 LYS A C 1
ATOM 677 O O . LYS A 1 84 ? 1.233 -12.625 -13.391 1 97.88 84 LYS A O 1
ATOM 682 N N . LEU A 1 85 ? 0.862 -13.242 -11.273 1 98.56 85 LEU A N 1
ATOM 683 C CA . LEU A 1 85 ? 0.705 -11.859 -10.828 1 98.56 85 LEU A CA 1
ATOM 684 C C . LEU A 1 85 ? 2.018 -11.094 -10.953 1 98.56 85 LEU A C 1
ATOM 686 O O . LEU A 1 85 ? 2.023 -9.922 -11.328 1 98.56 85 LEU A O 1
ATOM 690 N N . ALA A 1 86 ? 3.076 -11.734 -10.625 1 98.75 86 ALA A N 1
ATOM 691 C CA . ALA A 1 86 ? 4.391 -11.133 -10.82 1 98.75 86 ALA A CA 1
ATOM 692 C C . ALA A 1 86 ? 4.617 -10.773 -12.289 1 98.75 86 ALA A C 1
ATOM 694 O O . ALA A 1 86 ? 5.16 -9.711 -12.594 1 98.75 86 ALA A O 1
ATOM 695 N N . GLY A 1 87 ? 4.246 -11.695 -13.125 1 98.44 87 GLY A N 1
ATOM 696 C CA . GLY A 1 87 ? 4.359 -11.438 -14.555 1 98.44 87 GLY A CA 1
ATOM 697 C C . GLY A 1 87 ? 3.586 -10.211 -15 1 98.44 87 GLY A C 1
ATOM 698 O O . GLY A 1 87 ? 4.035 -9.477 -15.883 1 98.44 87 GLY A O 1
ATOM 699 N N . PHE A 1 88 ? 2.46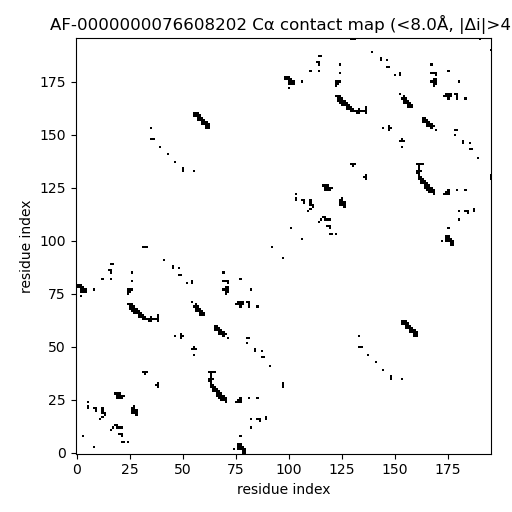3 -10.023 -14.445 1 98.12 88 PHE A N 1
ATOM 700 C CA . PHE A 1 88 ? 1.67 -8.844 -14.75 1 98.12 88 PHE A CA 1
ATOM 701 C C . PHE A 1 88 ? 2.439 -7.57 -14.406 1 98.12 88 PHE A C 1
ATOM 703 O O . PHE A 1 88 ? 2.451 -6.617 -15.188 1 98.12 88 PHE A O 1
ATOM 710 N N . ALA A 1 89 ? 3.008 -7.523 -13.242 1 98.25 89 ALA A N 1
ATOM 711 C CA . ALA A 1 89 ? 3.799 -6.363 -12.836 1 98.25 89 ALA A CA 1
ATOM 712 C C . ALA A 1 89 ? 4.914 -6.086 -13.836 1 98.25 89 ALA A C 1
ATOM 714 O O . ALA A 1 89 ? 5.141 -4.938 -14.227 1 98.25 89 ALA A O 1
ATOM 715 N N . ASP A 1 90 ? 5.578 -7.137 -14.227 1 98.06 90 ASP A N 1
ATOM 716 C CA . ASP A 1 90 ? 6.668 -6.992 -15.188 1 98.06 90 ASP A CA 1
ATOM 717 C C . ASP A 1 90 ? 6.168 -6.402 -16.5 1 98.06 90 ASP A C 1
ATOM 719 O O . ASP A 1 90 ? 6.812 -5.52 -17.078 1 98.06 90 ASP A O 1
ATOM 723 N N . LYS A 1 91 ? 5.094 -6.918 -16.953 1 96.94 91 LYS A N 1
ATOM 724 C CA . LYS A 1 91 ? 4.523 -6.434 -18.203 1 96.94 91 LYS A CA 1
ATOM 725 C C . LYS A 1 91 ? 4.121 -4.965 -18.094 1 96.94 91 LYS A C 1
ATOM 727 O O . LYS A 1 91 ? 4.34 -4.184 -19.031 1 96.94 91 LYS A O 1
ATOM 732 N N . PHE A 1 92 ? 3.527 -4.645 -17 1 95.94 92 PHE A N 1
ATOM 733 C CA . PHE A 1 92 ? 3.098 -3.268 -16.797 1 95.94 92 PHE A CA 1
ATOM 734 C C . PHE A 1 92 ? 4.285 -2.314 -16.859 1 95.94 92 PHE A C 1
ATOM 736 O O . PHE A 1 92 ? 4.23 -1.302 -17.562 1 95.94 92 PHE A O 1
ATOM 743 N N . VAL A 1 93 ? 5.32 -2.57 -16.141 1 94.81 93 VAL A N 1
ATOM 744 C CA . VAL A 1 93 ? 6.48 -1.691 -16.047 1 94.81 93 VAL A CA 1
ATOM 745 C C . VAL A 1 93 ? 7.176 -1.602 -17.406 1 94.81 93 VAL A C 1
ATOM 747 O O . VAL A 1 93 ? 7.68 -0.541 -17.781 1 94.81 93 VAL A O 1
ATOM 750 N N . LYS A 1 94 ? 7.215 -2.67 -18.078 1 93.56 94 LYS A N 1
ATOM 751 C CA . LYS A 1 94 ? 7.82 -2.688 -19.406 1 93.56 94 LYS A CA 1
ATOM 752 C C . LYS A 1 94 ? 7.059 -1.779 -20.375 1 93.56 94 LYS A C 1
ATOM 754 O O . LYS A 1 94 ? 7.664 -1.071 -21.172 1 93.56 94 LYS A O 1
ATOM 759 N N . THR A 1 95 ? 5.816 -1.845 -20.266 1 89.44 95 THR A N 1
ATOM 760 C CA . THR A 1 95 ? 4.973 -1.123 -21.219 1 89.44 95 THR A CA 1
ATOM 761 C C . THR A 1 95 ? 4.883 0.354 -20.844 1 89.44 95 THR A C 1
ATOM 763 O O . THR A 1 95 ? 4.652 1.205 -21.703 1 89.44 95 THR A O 1
ATOM 766 N N . HIS A 1 96 ? 4.969 0.671 -19.531 1 82.38 96 HIS A N 1
ATOM 767 C CA . HIS A 1 96 ? 4.785 2.051 -19.094 1 82.38 96 HIS A CA 1
ATOM 768 C C . HIS A 1 96 ? 6.125 2.701 -18.75 1 82.38 96 HIS A C 1
ATOM 770 O O . HIS A 1 96 ? 6.172 3.883 -18.406 1 82.38 96 HIS A O 1
ATOM 776 N N . HIS A 1 97 ? 7.246 2.123 -19.125 1 66.38 97 HIS A N 1
ATOM 777 C CA . HIS A 1 97 ? 8.609 2.631 -18.984 1 66.38 97 HIS A CA 1
ATOM 778 C C . HIS A 1 97 ? 8.875 3.123 -17.578 1 66.38 97 HIS A C 1
ATOM 780 O O . HIS A 1 97 ? 9.336 4.25 -17.375 1 66.38 97 HIS A O 1
ATOM 786 N N . CYS A 1 98 ? 8.469 2.408 -16.766 1 64.56 98 CYS A N 1
ATOM 787 C CA . CYS A 1 98 ? 8.805 2.777 -15.391 1 64.56 98 CYS A CA 1
ATOM 788 C C . CYS A 1 98 ? 10.047 2.037 -14.914 1 64.56 98 CYS A C 1
ATOM 790 O O . CYS A 1 98 ? 10.328 0.929 -15.375 1 64.56 98 CYS A O 1
ATOM 792 N N . MET B 1 1 ? 5.402 25.812 8.75 1 73.31 1 MET B N 1
ATOM 793 C CA . MET B 1 1 ? 4.5 24.75 9.219 1 73.31 1 MET B CA 1
ATOM 794 C C . MET B 1 1 ? 4.898 24.281 10.609 1 73.31 1 MET B C 1
ATOM 796 O O . MET B 1 1 ? 6.082 24.109 10.898 1 73.31 1 MET B O 1
ATOM 800 N N . LYS B 1 2 ? 3.865 24.219 11.57 1 85.75 2 LYS B N 1
ATOM 801 C CA . LYS B 1 2 ? 4.109 23.859 12.961 1 85.75 2 LYS B CA 1
ATOM 802 C C . LYS B 1 2 ? 4.379 22.375 13.109 1 85.75 2 LYS B C 1
ATOM 804 O O . LYS B 1 2 ? 3.688 21.547 12.5 1 85.75 2 LYS B O 1
ATOM 809 N N . THR B 1 3 ? 5.562 22.094 13.742 1 92.19 3 THR B N 1
ATOM 810 C CA . THR B 1 3 ? 5.828 20.719 14.148 1 92.19 3 THR B CA 1
ATOM 811 C C . THR B 1 3 ? 5.395 20.484 15.594 1 92.19 3 THR B C 1
ATOM 813 O O . THR B 1 3 ? 5.566 21.359 16.453 1 92.19 3 THR B O 1
ATOM 816 N N . TYR B 1 4 ? 4.867 19.375 15.805 1 95.69 4 TYR B N 1
ATOM 817 C CA . TYR B 1 4 ? 4.352 19.062 17.141 1 95.69 4 TYR B CA 1
ATOM 818 C C . TYR B 1 4 ? 5.316 18.172 17.906 1 95.69 4 TYR B C 1
ATOM 820 O O . TYR B 1 4 ? 5.914 17.25 17.328 1 95.69 4 TYR B O 1
ATOM 828 N N . SER B 1 5 ? 5.43 18.453 19.203 1 92.94 5 SER B N 1
ATOM 829 C CA . SER B 1 5 ? 6.113 17.5 20.062 1 92.94 5 SER B CA 1
ATOM 830 C C . SER B 1 5 ? 5.289 16.219 20.234 1 92.94 5 SER B C 1
ATOM 832 O O . SER B 1 5 ? 4.098 16.203 19.922 1 92.94 5 SER B O 1
ATOM 834 N N . GLU B 1 6 ? 5.969 15.219 20.656 1 93.06 6 GLU B N 1
ATOM 835 C CA . GLU B 1 6 ? 5.25 13.969 20.875 1 93.06 6 GLU B CA 1
ATOM 836 C C . GLU B 1 6 ? 4.078 14.164 21.828 1 93.06 6 GLU B C 1
ATOM 838 O O . GLU B 1 6 ? 2.984 13.648 21.609 1 93.06 6 GLU B O 1
ATOM 843 N N . LYS B 1 7 ? 4.316 14.945 22.922 1 94.81 7 LYS B N 1
ATOM 844 C CA . LYS B 1 7 ? 3.266 15.195 23.906 1 94.81 7 LYS B CA 1
ATOM 845 C C . LYS B 1 7 ? 2.117 15.992 23.281 1 94.81 7 LYS B C 1
ATOM 847 O O . LYS B 1 7 ? 0.947 15.695 23.547 1 94.81 7 LYS B O 1
ATOM 852 N N . GLU B 1 8 ? 2.457 16.953 22.547 1 96.38 8 GLU B N 1
ATOM 853 C CA . GLU B 1 8 ? 1.444 17.766 21.875 1 96.38 8 GLU B CA 1
ATOM 854 C C . GLU B 1 8 ? 0.656 16.922 20.875 1 96.38 8 GLU B C 1
ATOM 856 O O . GLU B 1 8 ? -0.569 17.031 20.797 1 96.38 8 GLU B O 1
ATOM 861 N N . ALA B 1 9 ? 1.352 16.172 20.141 1 97.38 9 ALA B N 1
ATOM 862 C CA . ALA B 1 9 ? 0.719 15.328 19.125 1 97.38 9 ALA B CA 1
ATOM 863 C C . ALA B 1 9 ? -0.243 14.336 19.781 1 97.38 9 ALA B C 1
ATOM 865 O O . ALA B 1 9 ? -1.33 14.086 19.25 1 97.38 9 ALA B O 1
ATOM 866 N N . LEU B 1 10 ? 0.219 13.742 20.812 1 96.88 10 LEU B N 1
ATOM 867 C CA . LEU B 1 10 ? -0.622 12.797 21.531 1 96.88 10 LEU B CA 1
ATOM 868 C C . LEU B 1 10 ? -1.92 13.461 21.984 1 96.88 10 LEU B C 1
ATOM 870 O O . LEU B 1 10 ? -3 12.883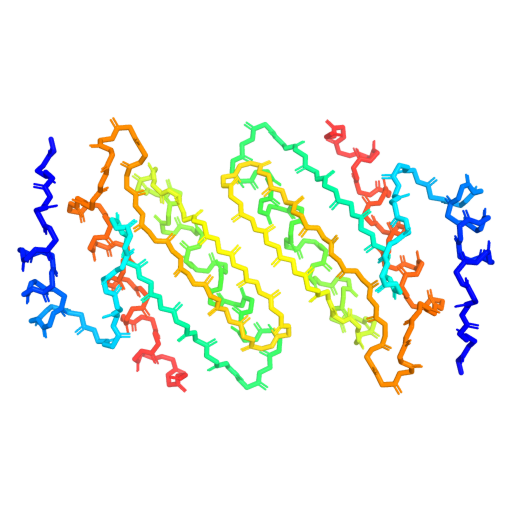 21.828 1 96.88 10 LEU B O 1
ATOM 874 N N . LYS B 1 11 ? -1.787 14.578 22.609 1 97.25 11 LYS B N 1
ATOM 875 C CA . LYS B 1 11 ? -2.957 15.32 23.078 1 97.25 11 LYS B CA 1
ATOM 876 C C . LYS B 1 11 ? -3.896 15.641 21.906 1 97.25 11 LYS B C 1
ATOM 878 O O . LYS B 1 11 ? -5.105 15.414 22 1 97.25 11 LYS B O 1
ATOM 883 N N . MET B 1 12 ? -3.309 16.188 20.875 1 97.44 12 MET B N 1
ATOM 884 C CA . MET B 1 12 ? -4.105 16.562 19.719 1 97.44 12 MET B CA 1
ATOM 885 C C . MET B 1 12 ? -4.793 15.344 19.109 1 97.44 12 MET B C 1
ATOM 887 O O . MET B 1 12 ? -5.945 15.43 18.672 1 97.44 12 MET B O 1
ATOM 891 N N . ALA B 1 13 ? -4.062 14.281 18.969 1 98.19 13 ALA B N 1
ATOM 892 C CA . ALA B 1 13 ? -4.641 13.062 18.406 1 98.19 13 ALA B CA 1
ATOM 893 C C . ALA B 1 13 ? -5.84 12.602 19.234 1 98.19 13 ALA B C 1
ATOM 895 O O . ALA B 1 13 ? -6.871 12.219 18.688 1 98.19 13 ALA B O 1
ATOM 896 N N . LYS B 1 14 ? -5.691 12.625 20.531 1 97.38 14 LYS B N 1
ATOM 897 C CA . LYS B 1 14 ? -6.77 12.227 21.422 1 97.38 14 LYS B CA 1
ATOM 898 C C . LYS B 1 14 ? -8 13.109 21.219 1 97.38 14 LYS B C 1
ATOM 900 O O . LYS B 1 14 ? -9.133 12.625 21.297 1 97.38 14 LYS B O 1
ATOM 905 N N . GLU B 1 15 ? -7.766 14.266 20.969 1 97.56 15 GLU B N 1
ATOM 906 C CA . GLU B 1 15 ? -8.852 15.234 20.891 1 97.56 15 GLU B CA 1
ATOM 907 C C . GLU B 1 15 ? -9.484 15.25 19.5 1 97.56 15 GLU B C 1
ATOM 909 O O . GLU B 1 15 ? -10.703 15.422 19.375 1 97.56 15 GLU B O 1
ATOM 914 N N . GLU B 1 16 ? -8.656 15.062 18.531 1 97.69 16 GLU B N 1
ATOM 915 C CA . GLU B 1 16 ? -9.125 15.391 17.188 1 97.69 16 GLU B CA 1
ATOM 916 C C . GLU B 1 16 ? -9.297 14.141 16.344 1 97.69 16 GLU B C 1
ATOM 918 O O . GLU B 1 16 ? -9.953 14.172 15.297 1 97.69 16 GLU B O 1
ATOM 923 N N . LEU B 1 17 ? -8.672 13.117 16.703 1 98.38 17 LEU B N 1
ATOM 924 C CA . LEU B 1 17 ? -8.656 11.93 15.844 1 98.38 17 LEU B CA 1
ATOM 925 C C . LEU B 1 17 ? -9.273 10.734 16.562 1 98.38 17 LEU B C 1
ATOM 927 O O . LEU B 1 17 ? -9.523 10.789 17.766 1 98.38 17 LEU B O 1
ATOM 931 N N . ASN B 1 18 ? -9.617 9.773 15.766 1 97.69 18 ASN B N 1
ATOM 932 C CA . ASN B 1 18 ? -10.219 8.555 16.297 1 97.69 18 ASN B CA 1
ATOM 933 C C . ASN B 1 18 ? -9.258 7.367 16.203 1 97.69 18 ASN B C 1
ATOM 935 O O . ASN B 1 18 ? -9.086 6.793 15.133 1 97.69 18 ASN B O 1
ATOM 939 N N . ASN B 1 19 ? -8.648 6.988 17.359 1 96.94 19 ASN B N 1
ATOM 940 C CA . ASN B 1 19 ? -7.863 5.762 17.516 1 96.94 19 ASN B CA 1
ATOM 941 C C . ASN B 1 19 ? -6.594 5.801 16.672 1 96.94 19 ASN B C 1
ATOM 943 O O . ASN B 1 19 ? -6.266 4.828 15.984 1 96.94 19 ASN B O 1
ATOM 947 N N . TRP B 1 20 ? -5.988 6.883 16.562 1 98.5 20 TRP B N 1
ATOM 948 C CA . TRP B 1 20 ? -4.645 7 16.016 1 98.5 20 TRP B CA 1
ATOM 949 C C . TRP B 1 20 ? -3.594 6.91 17.109 1 98.5 20 TRP B C 1
ATOM 951 O O . TRP B 1 20 ? -3.783 7.445 18.203 1 98.5 20 TRP B O 1
ATOM 961 N N . GLU B 1 21 ? -2.6 6.328 16.812 1 98.25 21 GLU B N 1
ATOM 962 C CA . GLU B 1 21 ? -1.477 6.227 17.734 1 98.25 21 GLU B CA 1
ATOM 963 C C . GLU B 1 21 ? -0.366 7.203 17.375 1 98.25 21 GLU B C 1
ATOM 965 O O . GLU B 1 21 ? -0.107 7.438 16.188 1 98.25 21 GLU B O 1
ATOM 970 N N . VAL B 1 22 ? 0.305 7.73 18.375 1 98.31 22 VAL B N 1
ATOM 971 C CA . VAL B 1 22 ? 1.502 8.539 18.188 1 98.31 22 VAL B CA 1
ATOM 972 C C . VAL B 1 22 ? 2.734 7.766 18.641 1 98.31 22 VAL B C 1
ATOM 974 O O . VAL B 1 22 ? 2.867 7.445 19.828 1 98.31 22 VAL B O 1
ATOM 977 N N . LYS B 1 23 ? 3.498 7.438 17.688 1 96.38 23 LYS B N 1
ATOM 978 C CA . LYS B 1 23 ? 4.695 6.66 17.984 1 96.38 23 LYS B CA 1
ATOM 979 C C . LYS B 1 23 ? 5.812 6.973 16.984 1 96.38 23 LYS B C 1
ATOM 981 O O . LYS B 1 23 ? 5.566 7.098 15.789 1 96.38 23 LYS B O 1
ATOM 986 N N . ASP B 1 24 ? 7.051 7.195 17.516 1 94.69 24 ASP B N 1
ATOM 987 C CA . ASP B 1 24 ? 8.242 7.371 16.688 1 94.69 24 ASP B CA 1
ATOM 988 C C . ASP B 1 24 ? 8.086 8.57 15.75 1 94.69 24 ASP B C 1
ATOM 990 O O . ASP B 1 24 ? 8.43 8.484 14.57 1 94.69 24 ASP B O 1
ATOM 994 N N . GLY B 1 25 ? 7.453 9.594 16.219 1 95.38 25 GLY B N 1
ATOM 995 C CA . GLY B 1 25 ? 7.359 10.852 15.484 1 95.38 25 GLY B CA 1
ATOM 996 C C . GLY B 1 25 ? 6.359 10.805 14.344 1 95.38 25 GLY B C 1
ATOM 997 O O . GLY B 1 25 ? 6.43 11.617 13.422 1 95.38 25 GLY B O 1
ATOM 998 N N . ALA B 1 26 ? 5.426 9.859 14.406 1 98.31 26 ALA B N 1
ATOM 999 C CA . ALA B 1 26 ? 4.449 9.719 13.336 1 98.31 26 ALA B CA 1
ATOM 1000 C C . ALA B 1 26 ? 3.078 9.336 13.883 1 98.31 26 ALA B C 1
ATOM 1002 O O . ALA B 1 26 ? 2.971 8.812 14.992 1 98.31 26 ALA B O 1
ATOM 1003 N N . LEU B 1 27 ? 2.039 9.688 13.133 1 98.69 27 LEU B N 1
ATOM 1004 C CA . LEU B 1 27 ? 0.693 9.18 13.375 1 98.69 27 LEU B CA 1
ATOM 1005 C C . LEU B 1 27 ? 0.492 7.828 12.695 1 98.69 27 LEU B C 1
ATOM 1007 O O . LEU B 1 27 ? 0.829 7.66 11.523 1 98.69 27 LEU B O 1
ATOM 1011 N N . HIS B 1 28 ? -0.016 6.891 13.398 1 98.81 28 HIS B N 1
ATOM 1012 C CA . HIS B 1 28 ? -0.243 5.562 12.844 1 98.81 28 HIS B CA 1
ATOM 1013 C C . HIS B 1 28 ? -1.696 5.133 13.016 1 98.81 28 HIS B C 1
ATOM 1015 O O . HIS B 1 28 ? -2.307 5.406 14.055 1 98.81 28 HIS B O 1
ATOM 1021 N N . LYS B 1 29 ? -2.201 4.445 12.102 1 98.56 29 LYS B N 1
ATOM 1022 C CA . LYS B 1 29 ? -3.525 3.838 12.203 1 98.56 29 LYS B CA 1
ATOM 1023 C C . LYS B 1 29 ? -3.613 2.572 11.352 1 98.56 29 LYS B C 1
ATOM 1025 O O . LYS B 1 29 ? -3.098 2.533 10.234 1 98.56 29 LYS B O 1
ATOM 1030 N N . GLY B 1 30 ? -4.172 1.59 11.867 1 98.5 30 GLY B N 1
ATOM 1031 C CA . GLY B 1 30 ? -4.582 0.409 11.125 1 98.5 30 GLY B CA 1
ATOM 1032 C C . GLY B 1 30 ? -6.074 0.36 10.852 1 98.5 30 GLY B C 1
ATOM 1033 O O . GLY B 1 30 ? -6.879 0.704 11.719 1 98.5 30 GLY B O 1
ATOM 1034 N N . LEU B 1 31 ? -6.41 0.008 9.656 1 98.44 31 LEU B N 1
ATOM 1035 C CA . LEU B 1 31 ? -7.809 -0.148 9.266 1 98.44 31 LEU B CA 1
ATOM 1036 C C . LEU B 1 31 ? -8.062 -1.544 8.711 1 98.44 31 LEU B C 1
ATOM 1038 O O . LEU B 1 31 ? -7.191 -2.125 8.055 1 98.44 31 LEU B O 1
ATOM 1042 N N . LYS B 1 32 ? -9.242 -2.031 9.016 1 97.88 32 LYS B N 1
ATOM 1043 C CA . LYS B 1 32 ? -9.703 -3.311 8.477 1 97.88 32 LYS B CA 1
ATOM 1044 C C . LYS B 1 32 ? -11.047 -3.156 7.77 1 97.88 32 LYS B C 1
ATOM 1046 O O . LYS B 1 32 ? -11.969 -2.545 8.305 1 97.88 32 LYS B O 1
ATOM 1051 N N . PHE B 1 33 ? -11.078 -3.701 6.566 1 97.94 33 PHE B N 1
ATOM 1052 C CA . PHE B 1 33 ? -12.297 -3.66 5.762 1 97.94 33 PHE B CA 1
ATOM 1053 C C . PHE B 1 33 ? -12.852 -5.062 5.551 1 97.94 33 PHE B C 1
ATOM 1055 O O . PHE B 1 33 ? -12.289 -6.043 6.039 1 97.94 33 PHE B O 1
ATOM 1062 N N . SER B 1 34 ? -13.969 -5.156 4.883 1 97.06 34 SER B N 1
ATOM 1063 C CA . SER B 1 34 ? -14.586 -6.465 4.684 1 97.06 34 SER B CA 1
ATOM 1064 C C . SER B 1 34 ? -13.898 -7.234 3.557 1 97.06 34 SER B C 1
ATOM 1066 O O . SER B 1 34 ? -13.828 -8.461 3.594 1 97.06 34 SER B O 1
ATOM 1068 N N . THR B 1 35 ? -13.469 -6.5 2.521 1 97.56 35 THR B N 1
ATOM 1069 C CA . THR B 1 35 ? -12.875 -7.117 1.34 1 97.56 35 THR B CA 1
ATOM 1070 C C . THR B 1 35 ? -11.664 -6.332 0.868 1 97.56 35 THR B C 1
ATOM 1072 O O . THR B 1 35 ? -11.43 -5.207 1.321 1 97.56 35 THR B O 1
ATOM 1075 N N . PHE B 1 36 ? -10.984 -6.957 -0.019 1 98.25 36 PHE B N 1
ATOM 1076 C CA . PHE B 1 36 ? -9.844 -6.289 -0.64 1 98.25 36 PHE B CA 1
ATOM 1077 C C . PHE B 1 36 ? -10.289 -5.055 -1.411 1 98.25 36 PHE B C 1
ATOM 1079 O O . PHE B 1 36 ? -9.656 -4.004 -1.334 1 98.25 36 PHE B O 1
ATOM 1086 N N . ILE B 1 37 ? -11.328 -5.168 -2.139 1 97.5 37 ILE B N 1
ATOM 1087 C CA . ILE B 1 37 ? -11.789 -4.086 -2.998 1 97.5 37 ILE B CA 1
ATOM 1088 C C . ILE B 1 37 ? -12.25 -2.906 -2.143 1 97.5 37 ILE B C 1
ATOM 1090 O O . ILE B 1 37 ? -12.055 -1.747 -2.518 1 97.5 37 ILE B O 1
ATOM 1094 N N . GLU B 1 38 ? -12.828 -3.152 -1.05 1 97.25 38 GLU B N 1
ATOM 1095 C CA . GLU B 1 38 ? -13.203 -2.068 -0.147 1 97.25 38 GLU B CA 1
ATOM 1096 C C . GLU B 1 38 ? -11.969 -1.366 0.415 1 97.25 38 GLU B C 1
ATOM 1098 O O . GLU B 1 38 ? -11.93 -0.136 0.492 1 97.25 38 GLU B O 1
ATOM 1103 N N . ALA B 1 39 ? -11.039 -2.174 0.848 1 98.25 39 ALA B N 1
ATOM 1104 C CA . ALA B 1 39 ? -9.781 -1.59 1.322 1 98.25 39 ALA B CA 1
ATOM 1105 C C . ALA B 1 39 ? -9.148 -0.71 0.25 1 98.25 39 ALA B C 1
ATOM 1107 O O . ALA B 1 39 ? -8.742 0.42 0.527 1 98.25 39 ALA B O 1
ATOM 1108 N N . PHE B 1 40 ? -9.148 -1.239 -0.943 1 98.38 40 PHE B N 1
ATOM 1109 C CA . PHE B 1 40 ? -8.469 -0.507 -2.006 1 98.38 40 PHE B CA 1
ATOM 1110 C C . PHE B 1 40 ? -9.266 0.729 -2.404 1 98.38 40 PHE B C 1
ATOM 1112 O O . PHE B 1 40 ? -8.688 1.737 -2.822 1 98.38 40 PHE B O 1
ATOM 1119 N N . SER B 1 41 ? -10.586 0.673 -2.277 1 97.62 41 SER B N 1
ATOM 1120 C CA . SER B 1 41 ? -11.406 1.862 -2.5 1 97.62 41 SER B CA 1
ATOM 1121 C C . SER B 1 41 ? -11.031 2.979 -1.529 1 97.62 41 SER B C 1
ATOM 1123 O O . SER B 1 41 ? -10.922 4.141 -1.925 1 97.62 41 SER B O 1
ATOM 1125 N N . PHE B 1 42 ? -10.844 2.605 -0.28 1 98.38 42 PHE B N 1
ATOM 1126 C CA . PHE B 1 42 ? -10.367 3.58 0.693 1 98.38 42 PHE B CA 1
ATOM 1127 C C . PHE B 1 42 ? -9.008 4.137 0.281 1 98.38 42 PHE B C 1
ATOM 1129 O O . PHE B 1 42 ? -8.797 5.352 0.31 1 98.38 42 PHE B O 1
ATOM 1136 N N . MET B 1 43 ? -8.125 3.248 -0.107 1 98.75 43 MET B N 1
ATOM 1137 C CA . MET B 1 43 ? -6.781 3.678 -0.475 1 98.75 43 MET B CA 1
ATOM 1138 C C . MET B 1 43 ? -6.82 4.645 -1.654 1 98.75 43 MET B C 1
ATOM 1140 O O . MET B 1 43 ? -6.047 5.602 -1.707 1 98.75 43 MET B O 1
ATOM 1144 N N . THR B 1 44 ? -7.695 4.363 -2.576 1 98.56 44 THR B N 1
ATOM 1145 C CA . THR B 1 44 ? -7.836 5.238 -3.734 1 98.56 44 THR B CA 1
ATOM 1146 C C . THR B 1 44 ? -8.273 6.637 -3.307 1 98.56 44 THR B C 1
ATOM 1148 O O . THR B 1 44 ? -7.664 7.633 -3.695 1 98.56 44 THR B O 1
ATOM 1151 N N . ALA B 1 45 ? -9.297 6.73 -2.49 1 98.25 45 ALA B N 1
ATOM 1152 C CA . ALA B 1 45 ? -9.766 8.023 -2.004 1 98.25 45 ALA B CA 1
ATOM 1153 C C . ALA B 1 45 ? -8.68 8.742 -1.213 1 98.25 45 ALA B C 1
ATOM 1155 O O . ALA B 1 45 ? -8.469 9.945 -1.38 1 98.25 45 ALA B O 1
ATOM 1156 N N . PHE B 1 46 ? -8.031 7.988 -0.36 1 98.62 46 PHE B N 1
ATOM 1157 C CA . PHE B 1 46 ? -6.969 8.531 0.483 1 98.62 46 PHE B CA 1
ATOM 1158 C C . PHE B 1 46 ? -5.82 9.062 -0.365 1 98.62 46 PHE B C 1
ATOM 1160 O O . PHE B 1 46 ? -5.285 10.141 -0.086 1 98.62 46 PHE B O 1
ATOM 1167 N N . ALA B 1 47 ? -5.453 8.32 -1.41 1 98.75 47 ALA B N 1
ATOM 1168 C CA . ALA B 1 47 ? -4.375 8.719 -2.311 1 98.75 47 ALA B CA 1
ATOM 1169 C C . ALA B 1 47 ? -4.699 10.039 -3.008 1 98.75 47 ALA B C 1
ATOM 1171 O O . ALA B 1 47 ? -3.826 10.891 -3.174 1 98.75 47 ALA B O 1
ATOM 1172 N N . LEU B 1 48 ? -5.922 10.18 -3.449 1 98.12 48 LEU B N 1
ATOM 1173 C CA . LEU B 1 48 ? -6.34 11.406 -4.117 1 98.12 48 LEU B CA 1
ATOM 1174 C C . LEU B 1 48 ? -6.234 12.602 -3.176 1 98.12 48 LEU B C 1
ATOM 1176 O O . LEU B 1 48 ? -5.766 13.672 -3.574 1 98.12 48 LEU B O 1
ATOM 1180 N N . GLU B 1 49 ? -6.664 12.438 -1.954 1 98.44 49 GLU B N 1
ATOM 1181 C CA . GLU B 1 49 ? -6.543 13.508 -0.974 1 98.44 49 GLU B CA 1
ATOM 1182 C C . GLU B 1 49 ? -5.078 13.836 -0.692 1 98.44 49 GLU B C 1
ATOM 1184 O O . GLU B 1 49 ? -4.707 15.008 -0.605 1 98.44 49 GLU B O 1
ATOM 1189 N N . ALA B 1 50 ? -4.281 12.812 -0.488 1 98.62 50 ALA B N 1
ATOM 1190 C CA . ALA B 1 50 ? -2.848 12.977 -0.254 1 98.62 50 ALA B CA 1
ATOM 1191 C C . ALA B 1 50 ? -2.199 13.789 -1.369 1 98.62 50 ALA B C 1
ATOM 1193 O O . ALA B 1 50 ? -1.395 14.688 -1.104 1 98.62 50 ALA B O 1
ATOM 1194 N N . GLU B 1 51 ? -2.57 13.422 -2.598 1 98.06 51 GLU B N 1
ATOM 1195 C CA . GLU B 1 51 ? -2.031 14.125 -3.76 1 98.06 51 GLU B CA 1
ATOM 1196 C C . GLU B 1 51 ? -2.465 15.586 -3.771 1 98.06 51 GLU B C 1
ATOM 1198 O O . GLU B 1 51 ? -1.656 16.484 -4.043 1 98.06 51 GLU B O 1
ATOM 1203 N N . LYS B 1 52 ? -3.721 15.844 -3.488 1 97.69 52 LYS B N 1
ATOM 1204 C CA . LYS B 1 52 ? -4.254 17.203 -3.426 1 97.69 52 LYS B CA 1
ATOM 1205 C C . LYS B 1 52 ? -3.477 18.047 -2.424 1 97.69 52 LYS B C 1
ATOM 1207 O O . LYS B 1 52 ? -3.221 19.234 -2.668 1 97.69 52 LYS B O 1
ATOM 1212 N N . MET B 1 53 ? -3.066 17.469 -1.379 1 97.06 53 MET B N 1
ATOM 1213 C CA . MET B 1 53 ? -2.379 18.172 -0.297 1 97.06 53 MET B CA 1
ATOM 1214 C C . MET B 1 53 ? -0.873 18.188 -0.537 1 97.06 53 MET B C 1
ATOM 1216 O O . MET B 1 53 ? -0.134 18.844 0.2 1 97.06 53 MET B O 1
ATOM 1220 N N . ASP B 1 54 ? -0.454 17.422 -1.487 1 97.06 54 ASP B N 1
ATOM 1221 C CA . ASP B 1 54 ? 0.971 17.188 -1.704 1 97.06 54 ASP B CA 1
ATOM 1222 C C . ASP B 1 54 ? 1.646 16.688 -0.427 1 97.06 54 ASP B C 1
ATOM 1224 O O . ASP B 1 54 ? 2.658 17.25 0.001 1 97.06 54 ASP B O 1
ATOM 1228 N N . HIS B 1 55 ? 1.084 15.812 0.217 1 98.25 55 HIS B N 1
ATOM 1229 C CA . HIS B 1 55 ? 1.524 15.141 1.435 1 98.25 55 HIS B CA 1
ATOM 1230 C C . HIS B 1 55 ? 1.181 13.656 1.398 1 98.25 55 HIS B C 1
ATOM 1232 O O . HIS B 1 55 ? 0.007 13.281 1.468 1 98.25 55 HIS B O 1
ATOM 1238 N N . HIS B 1 56 ? 2.205 12.898 1.297 1 98.62 56 HIS B N 1
ATOM 1239 C CA . HIS B 1 56 ? 1.99 11.5 0.956 1 98.62 56 HIS B CA 1
ATOM 1240 C C . HIS B 1 56 ? 2.283 10.586 2.145 1 98.62 56 HIS B C 1
ATOM 1242 O O . HIS B 1 56 ? 3.23 10.828 2.898 1 98.62 56 HIS B O 1
ATOM 1248 N N . PRO B 1 57 ? 1.522 9.586 2.33 1 98.69 57 PRO B N 1
ATOM 1249 C CA . PRO B 1 57 ? 1.698 8.633 3.432 1 98.69 57 PRO B CA 1
ATOM 1250 C C . PRO B 1 57 ? 2.812 7.625 3.168 1 98.69 57 PRO B C 1
ATOM 1252 O O . PRO B 1 57 ? 3.287 7.504 2.035 1 98.69 57 PRO B O 1
ATOM 1255 N N . ASP B 1 58 ? 3.234 6.977 4.168 1 98.69 58 ASP B N 1
ATOM 1256 C CA . ASP B 1 58 ? 3.783 5.625 4.113 1 98.69 58 ASP B CA 1
ATOM 1257 C C . ASP B 1 58 ? 2.748 4.594 4.562 1 98.69 58 ASP B C 1
ATOM 1259 O O . ASP B 1 58 ? 2.215 4.688 5.668 1 98.69 58 ASP B O 1
ATOM 1263 N N . TRP B 1 59 ? 2.467 3.645 3.676 1 98.88 59 TRP B N 1
ATOM 1264 C CA . TRP B 1 59 ? 1.361 2.766 4.043 1 98.88 59 TRP B CA 1
ATOM 1265 C C . TRP B 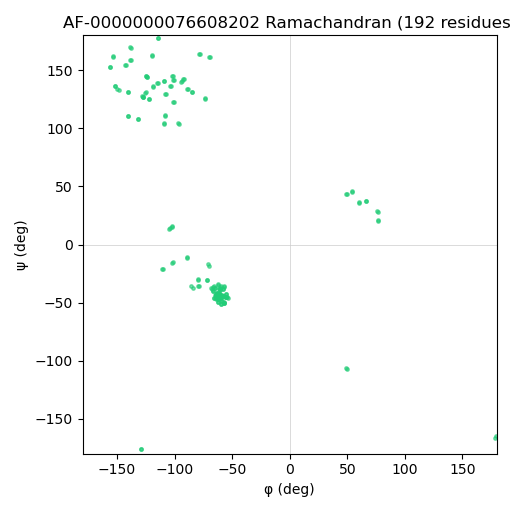1 59 ? 1.515 1.396 3.389 1 98.88 59 TRP B C 1
ATOM 1267 O O . TRP B 1 59 ? 2.357 1.214 2.508 1 98.88 59 TRP B O 1
ATOM 1277 N N . SER B 1 60 ? 0.81 0.489 3.945 1 98.94 60 SER B N 1
ATOM 1278 C CA . SER B 1 60 ? 0.812 -0.876 3.43 1 98.94 60 SER B CA 1
ATOM 1279 C C . SER B 1 60 ? -0.594 -1.468 3.426 1 98.94 60 SER B C 1
ATOM 1281 O O . SER B 1 60 ? -1.491 -0.954 4.098 1 98.94 60 SER B O 1
ATOM 1283 N N . ASN B 1 61 ? -0.713 -2.422 2.637 1 98.88 61 ASN B N 1
ATOM 1284 C CA . ASN B 1 61 ? -1.98 -3.125 2.469 1 98.88 61 ASN B CA 1
ATOM 1285 C C . ASN B 1 61 ? -1.771 -4.629 2.324 1 98.88 61 ASN B C 1
ATOM 1287 O O . ASN B 1 61 ? -0.883 -5.07 1.591 1 98.88 61 ASN B O 1
ATOM 1291 N N . SER B 1 62 ? -2.451 -5.414 3.021 1 98.69 62 SER B N 1
ATOM 1292 C CA . SER B 1 62 ? -2.562 -6.867 2.947 1 98.69 62 SER B CA 1
ATOM 1293 C C . SER B 1 62 ? -4.02 -7.312 2.971 1 98.69 62 SER B C 1
ATOM 1295 O O . SER B 1 62 ? -4.672 -7.273 4.02 1 98.69 62 SER B O 1
ATOM 1297 N N . TYR B 1 63 ? -4.469 -7.754 1.856 1 97.81 63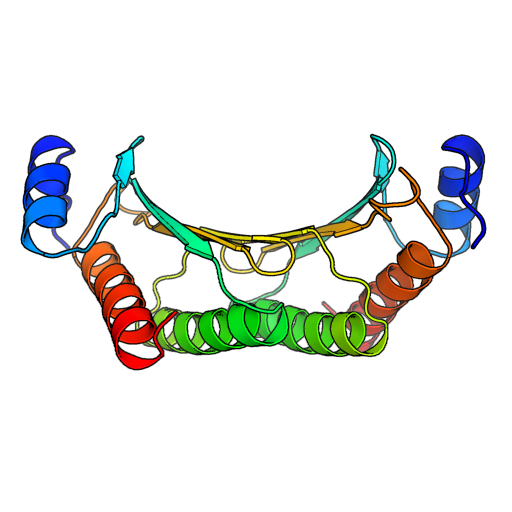 TYR B N 1
ATOM 1298 C CA . TYR B 1 63 ? -5.871 -8.094 1.649 1 97.81 63 TYR B CA 1
ATOM 1299 C C . TYR B 1 63 ? -6.781 -6.965 2.123 1 97.81 63 TYR B C 1
ATOM 1301 O O . TYR B 1 63 ? -6.828 -5.898 1.508 1 97.81 63 TYR B O 1
ATOM 1309 N N . ASN B 1 64 ? -7.457 -7.18 3.262 1 98.19 64 ASN B N 1
ATOM 1310 C CA . ASN B 1 64 ? -8.469 -6.207 3.656 1 98.19 64 ASN B CA 1
ATOM 1311 C C . ASN B 1 64 ? -7.965 -5.285 4.762 1 98.19 64 ASN B C 1
ATOM 1313 O O . ASN B 1 64 ? -8.75 -4.594 5.41 1 98.19 64 ASN B O 1
ATOM 1317 N N . LYS B 1 65 ? -6.656 -5.285 4.953 1 98.75 65 LYS B N 1
ATOM 1318 C CA . LYS B 1 65 ? -6.055 -4.469 6.004 1 98.75 65 LYS B CA 1
ATOM 1319 C C . LYS B 1 65 ? -5.164 -3.379 5.414 1 98.75 65 LYS B C 1
ATOM 1321 O O 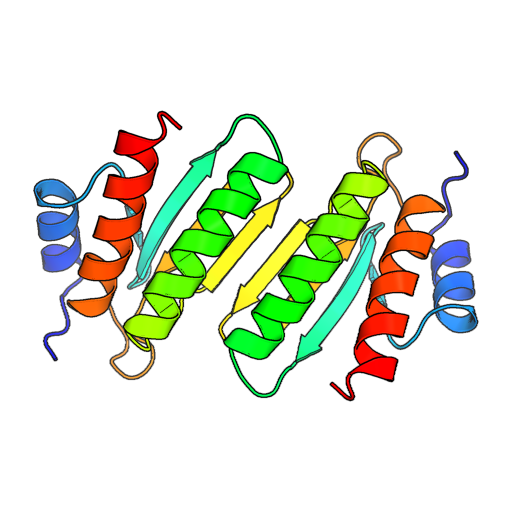. LYS B 1 65 ? -4.438 -3.617 4.449 1 98.75 65 LYS B O 1
ATOM 1326 N N . VAL B 1 66 ? -5.254 -2.18 5.996 1 98.88 66 VAL B N 1
ATOM 1327 C CA . VAL B 1 66 ? -4.414 -1.051 5.605 1 98.88 66 VAL B CA 1
ATOM 1328 C C . VAL B 1 66 ? -3.725 -0.472 6.84 1 98.88 66 VAL B C 1
ATOM 1330 O O . VAL B 1 66 ? -4.367 -0.227 7.863 1 98.88 66 VAL B O 1
ATOM 1333 N N . GLN B 1 67 ? -2.486 -0.36 6.785 1 98.88 67 GLN B N 1
ATOM 1334 C CA . GLN B 1 67 ? -1.709 0.334 7.805 1 98.88 67 GLN B CA 1
ATOM 1335 C C . GLN B 1 67 ? -1.184 1.669 7.285 1 98.88 67 GLN B C 1
ATOM 1337 O O . GLN B 1 67 ? -0.54 1.722 6.234 1 98.88 67 GLN B O 1
ATOM 1342 N N . ILE B 1 68 ? -1.403 2.705 8.031 1 98.88 68 ILE B N 1
ATOM 1343 C CA . ILE B 1 68 ? -1.037 4.051 7.602 1 98.88 68 ILE B CA 1
ATOM 1344 C C . ILE B 1 68 ? -0.026 4.645 8.578 1 98.88 68 ILE B C 1
ATOM 1346 O O . ILE B 1 68 ? -0.17 4.5 9.797 1 98.88 68 ILE B O 1
ATOM 1350 N N . SER B 1 69 ? 0.971 5.273 8.094 1 98.88 69 SER B N 1
ATOM 1351 C CA . SER B 1 69 ? 1.896 6.113 8.852 1 98.88 69 SER B CA 1
ATOM 1352 C C . SER B 1 69 ? 2.037 7.488 8.211 1 98.88 69 SER B C 1
ATOM 1354 O O . SER B 1 69 ? 2.295 7.602 7.012 1 98.88 69 SER B O 1
ATOM 1356 N N . LEU B 1 70 ? 1.833 8.523 9.023 1 98.75 70 LEU B N 1
ATOM 1357 C CA . LEU B 1 70 ? 1.892 9.898 8.539 1 98.75 70 LEU B CA 1
ATOM 1358 C C . LEU B 1 70 ? 2.928 10.703 9.312 1 98.75 70 LEU B C 1
ATOM 1360 O O . LEU B 1 70 ? 2.896 10.734 10.547 1 98.75 70 LEU B O 1
ATOM 1364 N N . THR B 1 71 ? 3.801 11.273 8.641 1 98.25 71 THR B N 1
ATOM 1365 C CA . THR B 1 71 ? 4.82 12.172 9.18 1 98.25 71 THR B CA 1
ATOM 1366 C C . THR B 1 71 ? 5.32 13.125 8.094 1 98.25 71 THR B C 1
ATOM 1368 O O . THR B 1 71 ? 5.199 12.844 6.902 1 98.25 71 THR B O 1
ATOM 1371 N N . THR B 1 72 ? 5.773 14.273 8.5 1 97.25 72 THR B N 1
ATOM 1372 C CA . THR B 1 72 ? 6.383 15.211 7.566 1 97.25 72 THR B CA 1
ATOM 1373 C C . THR B 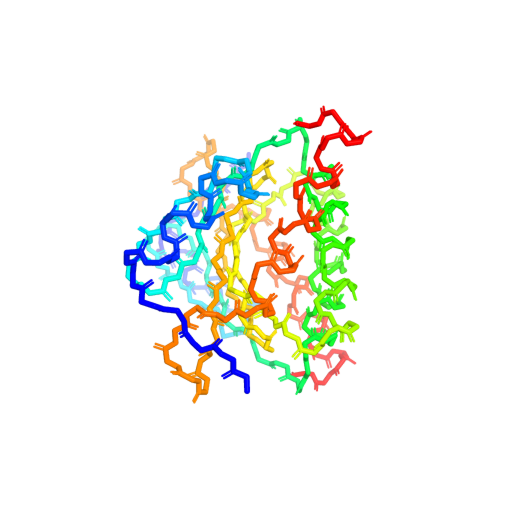1 72 ? 7.902 15.078 7.578 1 97.25 72 THR B C 1
ATOM 1375 O O . THR B 1 72 ? 8.578 15.633 8.453 1 97.25 72 THR B O 1
ATOM 1378 N N . HIS B 1 73 ? 8.445 14.445 6.574 1 92.56 73 HIS B N 1
ATOM 1379 C CA . HIS B 1 73 ? 9.844 14.016 6.555 1 92.56 73 HIS B CA 1
ATOM 1380 C C . HIS B 1 73 ? 10.781 15.219 6.621 1 92.56 73 HIS B C 1
ATOM 1382 O O . HIS B 1 73 ? 11.781 15.188 7.34 1 92.56 73 HIS B O 1
ATOM 1388 N N . ASP B 1 74 ? 10.438 16.25 5.844 1 91.38 74 ASP B N 1
ATOM 1389 C CA . ASP B 1 74 ? 11.344 17.391 5.754 1 91.38 74 ASP B CA 1
ATOM 1390 C C . ASP B 1 74 ? 11.367 18.172 7.062 1 91.38 74 ASP B C 1
ATOM 1392 O O . ASP B 1 74 ? 12.281 18.969 7.297 1 91.38 74 ASP B O 1
ATOM 1396 N N . LYS B 1 75 ? 10.359 17.984 7.918 1 92.69 75 LYS B N 1
ATOM 1397 C CA . LYS B 1 75 ? 10.297 18.672 9.203 1 92.69 75 LYS B CA 1
ATOM 1398 C C . LYS B 1 75 ? 10.734 17.766 10.344 1 92.69 75 LYS B C 1
ATOM 1400 O O . LYS B 1 75 ? 10.938 18.219 11.469 1 92.69 75 LYS B O 1
ATOM 1405 N N . GLY B 1 76 ? 10.766 16.484 10.008 1 91.25 76 GLY B N 1
ATOM 1406 C CA . GLY B 1 76 ? 11.227 15.523 10.992 1 91.25 76 GLY B CA 1
ATOM 1407 C C . GLY B 1 76 ? 10.195 15.227 12.062 1 91.25 76 GLY B C 1
ATOM 1408 O O . GLY B 1 76 ? 10.547 14.992 13.227 1 91.25 76 GLY B O 1
ATOM 1409 N N . GLY B 1 77 ? 8.945 15.336 11.711 1 96.31 77 GLY B N 1
ATOM 1410 C CA . GLY B 1 77 ? 7.922 15.102 12.719 1 96.31 77 GLY B CA 1
ATOM 1411 C C . GLY B 1 77 ? 6.516 15.305 12.188 1 96.31 77 GLY B C 1
ATOM 1412 O O . GLY B 1 77 ? 6.293 15.273 10.977 1 96.31 77 GLY B O 1
ATOM 1413 N N . ILE B 1 78 ? 5.648 15.375 13.211 1 98.25 78 ILE B N 1
ATOM 1414 C CA . ILE B 1 78 ? 4.227 15.469 12.898 1 98.25 78 ILE B CA 1
ATOM 1415 C C . ILE B 1 78 ? 3.826 16.938 12.742 1 98.25 78 ILE B C 1
ATOM 1417 O O . ILE B 1 78 ? 4.23 17.781 13.539 1 98.25 78 ILE B O 1
ATOM 1421 N N . THR B 1 79 ? 3.092 17.281 11.734 1 97.69 79 THR B N 1
ATOM 1422 C CA . THR B 1 79 ? 2.629 18.641 11.461 1 97.69 79 THR B CA 1
ATOM 1423 C C . THR B 1 79 ? 1.124 18.656 11.219 1 97.69 79 THR B C 1
ATOM 1425 O O . THR B 1 79 ? 0.464 17.625 11.289 1 97.69 79 THR B O 1
ATOM 1428 N N . ASP B 1 80 ? 0.607 19.844 10.875 1 96.75 80 ASP B N 1
ATOM 1429 C CA . ASP B 1 80 ? -0.817 20.016 10.609 1 96.75 80 ASP B CA 1
ATOM 1430 C C . ASP B 1 80 ? -1.252 19.172 9.406 1 96.75 80 ASP B C 1
ATOM 1432 O O . ASP B 1 80 ? -2.385 18.688 9.359 1 96.75 80 ASP B O 1
ATOM 1436 N N . LYS B 1 81 ? -0.34 19.062 8.461 1 97.5 81 LYS B N 1
ATOM 1437 C CA . LYS B 1 81 ? -0.682 18.266 7.281 1 97.5 81 LYS B CA 1
ATOM 1438 C C . LYS B 1 81 ? -0.985 16.828 7.652 1 97.5 81 LYS B C 1
ATOM 1440 O O . LYS B 1 81 ? -1.872 16.203 7.066 1 97.5 81 LYS B O 1
ATOM 1445 N N . ASP B 1 82 ? -0.275 16.312 8.555 1 98.44 82 ASP B N 1
ATOM 1446 C CA . ASP B 1 82 ? -0.493 14.953 9.016 1 98.44 82 ASP B CA 1
ATOM 1447 C C . ASP B 1 82 ? -1.86 14.805 9.68 1 98.44 82 ASP B C 1
ATOM 1449 O O . ASP B 1 82 ? -2.586 13.844 9.414 1 98.44 82 ASP B O 1
ATOM 1453 N N . PHE B 1 83 ? -2.184 15.773 10.484 1 98.38 83 PHE B N 1
ATOM 1454 C CA . PHE B 1 83 ? -3.473 15.727 11.164 1 98.38 83 PHE B CA 1
ATOM 1455 C C . PHE B 1 83 ? -4.617 15.891 10.172 1 98.38 83 PHE B C 1
ATOM 1457 O O . PHE B 1 83 ? -5.664 15.258 10.312 1 98.38 83 PHE B O 1
ATOM 1464 N N . LYS B 1 84 ? -4.43 16.734 9.219 1 97.88 84 LYS B N 1
ATOM 1465 C CA . LYS B 1 84 ? -5.469 16.922 8.211 1 97.88 84 LYS B CA 1
ATOM 1466 C C . LYS B 1 84 ? -5.727 15.633 7.434 1 97.88 84 LYS B C 1
ATOM 1468 O O . LYS B 1 84 ? -6.879 15.234 7.254 1 97.88 84 LYS B O 1
ATOM 1473 N N . LEU B 1 85 ? -4.668 15.008 7.004 1 98.56 85 LEU B N 1
ATOM 1474 C CA . LEU B 1 85 ? -4.812 13.766 6.246 1 98.56 85 LEU B CA 1
ATOM 1475 C C . LEU B 1 85 ? -5.387 12.656 7.125 1 98.56 85 LEU B C 1
ATOM 1477 O O . LEU B 1 85 ? -6.215 11.867 6.668 1 98.56 85 LEU B O 1
ATOM 1481 N N . ALA B 1 86 ? -4.938 12.609 8.32 1 98.75 86 ALA B N 1
ATOM 1482 C CA . ALA B 1 86 ? -5.504 11.656 9.273 1 98.75 86 ALA B CA 1
ATOM 1483 C C . ALA B 1 86 ? -7 11.883 9.453 1 98.75 86 ALA B C 1
ATOM 1485 O O . ALA B 1 86 ? -7.777 10.93 9.523 1 98.75 86 ALA B O 1
ATOM 1486 N N . GLY B 1 87 ? -7.344 13.141 9.57 1 98.44 87 GLY B N 1
ATOM 1487 C CA . GLY B 1 87 ? -8.75 13.477 9.68 1 98.44 87 GLY B CA 1
ATOM 1488 C C . GLY B 1 87 ? -9.578 12.992 8.508 1 98.44 87 GLY B C 1
ATOM 1489 O O . GLY B 1 87 ? -10.727 12.578 8.68 1 98.44 87 GLY B O 1
ATOM 1490 N N . PHE B 1 88 ? -9.039 13.078 7.371 1 98.12 88 PHE B N 1
ATOM 1491 C CA . PHE B 1 88 ? -9.719 12.57 6.184 1 98.12 88 PHE B CA 1
ATOM 1492 C C . PHE B 1 88 ? -10.023 11.086 6.32 1 98.12 88 PHE B C 1
ATOM 1494 O O . PHE B 1 88 ? -11.125 10.633 6 1 98.12 88 PHE B O 1
ATOM 1501 N N . ALA B 1 89 ? -9.039 10.32 6.715 1 98.25 89 ALA B N 1
ATOM 1502 C CA . ALA B 1 89 ? -9.234 8.883 6.91 1 98.25 89 ALA B CA 1
ATOM 1503 C C . ALA B 1 89 ? -10.375 8.617 7.887 1 98.25 89 ALA B C 1
ATOM 1505 O O . ALA B 1 89 ? -11.227 7.758 7.645 1 98.25 89 ALA B O 1
ATOM 1506 N N . ASP B 1 90 ? -10.359 9.367 8.961 1 98.06 90 ASP B N 1
ATOM 1507 C CA . ASP B 1 90 ? -11.398 9.203 9.969 1 98.06 90 ASP B CA 1
ATOM 1508 C C . ASP B 1 90 ? -12.781 9.477 9.383 1 98.06 90 ASP B C 1
ATOM 1510 O O . ASP B 1 90 ? -13.734 8.742 9.641 1 98.06 90 ASP B O 1
ATOM 1514 N N . LYS B 1 91 ? -12.867 10.523 8.656 1 96.88 91 LYS B N 1
ATOM 1515 C CA . LYS B 1 91 ? -14.141 10.891 8.047 1 96.88 91 LYS B CA 1
ATOM 1516 C C . LYS B 1 91 ? -14.602 9.828 7.055 1 96.88 91 LYS B C 1
ATOM 1518 O O . LYS B 1 91 ? -15.789 9.492 7.004 1 96.88 91 LYS B O 1
ATOM 1523 N N . PHE B 1 92 ? -13.672 9.344 6.297 1 95.88 92 PHE B N 1
ATOM 1524 C CA . PHE B 1 92 ? -14.008 8.32 5.316 1 95.88 92 PHE B CA 1
ATOM 1525 C C . PHE B 1 92 ? -14.594 7.086 5.992 1 95.88 92 PHE B C 1
ATOM 1527 O O . PHE B 1 92 ? -15.641 6.582 5.586 1 95.88 92 PHE B O 1
ATOM 1534 N N . VAL B 1 93 ? -13.938 6.566 6.977 1 94.81 93 VAL B N 1
ATOM 1535 C CA . VAL B 1 93 ? -14.336 5.332 7.652 1 94.81 93 VAL B CA 1
ATOM 1536 C C . VAL B 1 93 ? -15.672 5.539 8.359 1 94.81 93 VAL B C 1
ATOM 1538 O O . VAL B 1 93 ? -16.516 4.633 8.398 1 94.81 93 VAL B O 1
ATOM 1541 N N . LYS B 1 94 ? -15.852 6.672 8.898 1 93.5 94 LYS B N 1
ATOM 1542 C CA . LYS B 1 94 ? -17.109 6.988 9.57 1 93.5 94 LYS B CA 1
ATOM 1543 C C . LYS B 1 94 ? -18.281 6.973 8.586 1 93.5 94 LYS B C 1
ATOM 1545 O O . LYS B 1 94 ? -19.359 6.488 8.906 1 93.5 94 LYS B O 1
ATOM 1550 N N . THR B 1 95 ? -18.031 7.496 7.48 1 89.44 95 THR B N 1
ATOM 1551 C CA . THR B 1 95 ? -19.094 7.66 6.496 1 89.44 95 THR B CA 1
ATOM 1552 C C . THR B 1 95 ? -19.359 6.348 5.762 1 89.44 95 THR B C 1
ATOM 1554 O O . THR B 1 95 ? -20.453 6.125 5.25 1 89.44 95 THR B O 1
ATOM 1557 N N . HIS B 1 96 ? -18.328 5.496 5.613 1 82.19 96 HIS B N 1
ATOM 1558 C CA . HIS B 1 96 ? -18.484 4.273 4.832 1 82.19 96 HIS B CA 1
ATOM 1559 C C . HIS B 1 96 ? -18.594 3.051 5.738 1 82.19 96 HIS B C 1
ATOM 1561 O O . HIS B 1 96 ? -18.766 1.929 5.258 1 82.19 96 HIS B O 1
ATOM 1567 N N . HIS B 1 97 ? -18.797 3.207 7.012 1 66.31 97 HIS B N 1
ATOM 1568 C CA . HIS B 1 97 ? -19.016 2.176 8.016 1 66.31 97 HIS B CA 1
ATOM 1569 C C . HIS B 1 97 ? -17.969 1.078 7.938 1 66.31 97 HIS B C 1
ATOM 1571 O O . HIS B 1 97 ? -18.297 -0.106 7.852 1 66.31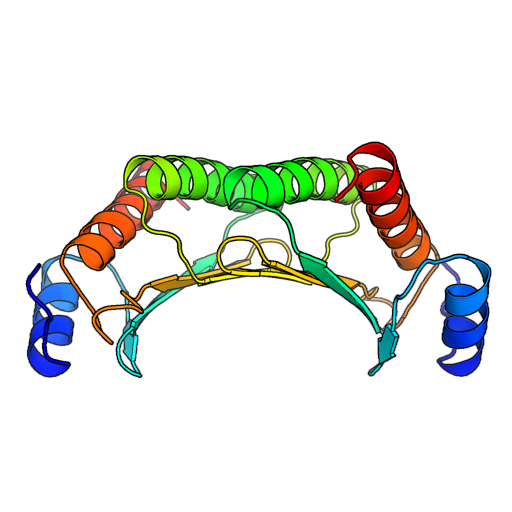 97 HIS B O 1
ATOM 1577 N N . CYS B 1 98 ? -16.891 1.488 7.801 1 64.19 98 CYS B N 1
ATOM 1578 C CA . CYS B 1 98 ? -15.844 0.48 7.832 1 64.19 98 CYS B CA 1
ATOM 1579 C C . CYS B 1 98 ? -15.258 0.341 9.234 1 64.19 98 CYS B C 1
ATOM 1581 O O . CYS B 1 98 ? -15.258 1.302 10.008 1 64.19 98 CYS B O 1
#

Secondary structure (DSSP, 8-state):
-PEEPHHHHHHHHHHHSSS-EEETTEEEEEEE-SSHHHHHHHHHHHHHHHHHHT---EEEEETTEEEEEE-BTTTTBEEHHHHHHHHHHHHHHHHHT-/-PEEPHHHHHHHHHHHSSS-EEETTEEEEEEE-SSHHHHHHHHHHHHHHHHHHT---EEEEETTEEEEEE-BTTTTBEEHHHHHHHHHHHHHHHHHT-

Organism: NCBI:txid889453

Foldseek 3Di:
DDFDDLVRVVVCCVVQADPWDRDQQKTKDKDFDDWQVVQVVLVVVLQVVCVVLVFDWDWDDDTRMIMTIGADVVVSHHDPSRSVSRNVSRVVCVVVVD/DDFDDLVRVVVCCVVQADPWDRDQQKTKDKDFDDWQVVQVVLVVVLQVVCVVLVFDWDWDDDTRMIMTIGADVVVSHHDPSRSVSRNVSRVVCVVVVD